Protein 2NV4 (pdb70)

Radius of gyration: 17.44 Å; Cα contacts (8 Å, |Δi|>4): 671; chains: 2; bounding box: 44×42×38 Å

InterPro domains:
  IPR023368 Uncharacterised protein family UPF0066, conserved site [PS01318] (77-88)
  IPR023370 TrmO-like, N-terminal domain [PF01980] (18-129)
  IPR023370 TrmO-like, N-terminal domain [PS51668] (3-133)
  IPR023370 TrmO-like, N-terminal domain [TIGR00104] (1-135)
  IPR023370 TrmO-like, N-terminal domain [cd09281] (5-124)
  IPR036413 YaeB-like superfamily [SSF118196] (2-134)
  IPR036414 YaeB, N-terminal domain superfamily [G3DSA:2.40.30.70] (1-138)
  IPR040372 YaeB-like [PTHR12818] (3-133)

CATH classification: 2.40.30.70

Foldseek 3Di:
DFDFQWWKAFPAADPVRFDPWQVPDFGKIKTFGDPVCLVVCVPVVVAFKKKWKWADPAAQPDQWDAPPPGDGIDGCVVDQDCYHNGRIHIWIWTFPDDDRRMTIITRDGDHGGITTGDMGGDDCVVPPDDD/DFDQQWWKAFPAADPVRFDPWQVPDFGKIKTFGDPVCLVVCVPVVVAFKKKWKFADDAAQPDQWDADPPGDDIDGCVVDQDQHHNGRIHIFIWTFDDDDRRMTIITRDGDHGTTTTGDMGGDDCVPPHDDD

Structure (mmCIF, N/CA/C/O backbone):
data_2NV4
#
_entry.id   2NV4
#
_cell.length_a   48.812
_cell.length_b   73.496
_cell.length_c   78.545
_cell.angle_alpha   90.00
_cell.angle_beta   90.00
_cell.angle_gamma   90.00
#
_symmetry.space_group_name_H-M   'P 21 21 21'
#
loop_
_entity.id
_entity.type
_entity.pdbx_description
1 polymer 'UPF0066 protein AF_0241'
2 non-polymer 'ACETATE ION'
3 non-polymer S-ADENOSYLMETHIONINE
4 water water
#
loop_
_atom_site.group_PDB
_atom_site.id
_atom_site.type_symbol
_atom_site.label_atom_id
_atom_site.label_alt_id
_atom_site.label_comp_id
_atom_site.label_asym_id
_atom_site.label_entity_id
_atom_site.label_seq_id
_atom_site.pdbx_PDB_ins_code
_atom_site.Cartn_x
_atom_site.Cartn_y
_atom_site.Cartn_z
_atom_site.occupancy
_atom_site.B_iso_or_equiv
_atom_site.auth_seq_id
_atom_site.auth_comp_id
_atom_site.auth_asym_id
_atom_site.auth_atom_id
_atom_site.pdbx_PDB_model_num
ATOM 9 N N . ILE A 1 2 ? 6.579 38.300 7.631 1.00 35.90 2 ILE A N 1
ATOM 10 C CA . ILE A 1 2 ? 5.917 39.313 8.439 1.00 33.27 2 ILE A CA 1
ATOM 11 C C . ILE A 1 2 ? 5.492 38.684 9.747 1.00 30.97 2 ILE A C 1
ATOM 12 O O . ILE A 1 2 ? 4.855 37.640 9.754 1.00 31.11 2 ILE A O 1
ATOM 17 N N . LEU A 1 3 ? 5.848 39.315 10.854 1.00 29.46 3 LEU A N 1
ATOM 18 C CA . LEU A 1 3 ? 5.466 38.801 12.153 1.00 28.33 3 LEU A CA 1
ATOM 19 C C . LEU A 1 3 ? 4.132 39.401 12.550 1.00 29.80 3 LEU A C 1
ATOM 20 O O . LEU A 1 3 ? 3.884 40.582 12.329 1.00 28.98 3 LEU A O 1
ATOM 25 N N . LYS A 1 4 ? 3.256 38.585 13.112 1.00 30.77 4 LYS A N 1
ATOM 26 C CA . LYS A 1 4 ? 1.994 39.108 13.586 1.00 32.82 4 LYS A CA 1
ATOM 27 C C . LYS A 1 4 ? 2.064 39.079 15.103 1.00 32.39 4 LYS A C 1
ATOM 28 O O . LYS A 1 4 ? 2.268 38.028 15.709 1.00 34.11 4 LYS A O 1
ATOM 34 N N . PRO A 1 5 ? 1.941 40.247 15.739 1.00 31.58 5 PRO A N 1
ATOM 35 C CA . PRO A 1 5 ? 1.998 40.299 17.201 1.00 31.54 5 PRO A CA 1
ATOM 36 C C . PRO A 1 5 ? 0.884 39.456 17.806 1.00 30.21 5 PRO A C 1
ATOM 37 O O . PRO A 1 5 ? -0.272 39.563 17.393 1.00 31.20 5 PRO A O 1
ATOM 41 N N . ILE A 1 6 ? 1.232 38.614 18.774 1.00 26.75 6 ILE A N 1
ATOM 42 C CA . ILE A 1 6 ? 0.244 37.759 19.416 1.00 26.34 6 ILE A CA 1
ATOM 43 C C . ILE A 1 6 ? -0.134 38.313 20.776 1.00 26.34 6 ILE A C 1
ATOM 44 O O . ILE A 1 6 ? -0.940 37.722 21.498 1.00 26.64 6 ILE A O 1
ATOM 49 N N . GLY A 1 7 ? 0.466 39.443 21.126 1.00 24.50 7 GLY A N 1
ATOM 50 C CA . GLY A 1 7 ? 0.190 40.044 22.412 1.00 22.96 7 GLY A CA 1
ATOM 51 C C . GLY A 1 7 ? 1.020 41.284 22.626 1.00 23.64 7 GLY A C 1
ATOM 52 O O . GLY A 1 7 ? 1.777 41.703 21.751 1.00 22.85 7 GLY A O 1
ATOM 53 N N . VAL A 1 8 ? 0.885 41.880 23.802 1.00 24.43 8 VAL A N 1
ATOM 54 C CA . VAL A 1 8 ? 1.628 43.086 24.106 1.00 24.37 8 VAL A CA 1
ATOM 55 C C . VAL A 1 8 ? 2.140 42.979 25.530 1.00 24.41 8 VAL A C 1
ATOM 56 O O . VAL A 1 8 ? 1.534 42.314 26.366 1.00 25.27 8 VAL A O 1
ATOM 60 N N . VAL A 1 9 ? 3.255 43.633 25.810 1.00 24.10 9 VAL A N 1
ATOM 61 C CA . VAL A 1 9 ? 3.814 43.582 27.147 1.00 25.31 9 VAL A CA 1
ATOM 62 C C . VAL A 1 9 ? 3.472 44.822 27.974 1.00 26.38 9 VAL A C 1
ATOM 63 O O . VAL A 1 9 ? 3.419 45.940 27.462 1.00 26.03 9 VAL A O 1
ATOM 67 N N . LYS A 1 10 ? 3.217 44.603 29.256 1.00 27.38 10 LYS A N 1
ATOM 68 C CA . LYS A 1 10 ? 2.940 45.682 30.187 1.00 28.43 10 LYS A CA 1
ATOM 69 C C . LYS A 1 10 ? 3.959 45.496 31.304 1.00 27.34 10 LYS A C 1
ATOM 70 O O . LYS A 1 10 ? 4.028 44.427 31.916 1.00 25.93 10 LYS A O 1
ATOM 76 N N . SER A 1 11 ? 4.769 46.516 31.552 1.00 26.51 11 SER A N 1
ATOM 77 C CA . SER A 1 11 ? 5.783 46.422 32.596 1.00 27.69 11 SER A CA 1
ATOM 78 C C . SER A 1 11 ? 6.074 47.779 33.218 1.00 27.42 11 SER A C 1
ATOM 79 O O . SER A 1 11 ? 5.535 48.797 32.794 1.00 27.96 11 SER A O 1
ATOM 82 N N . PRO A 1 12 ? 6.927 47.808 34.246 1.00 28.96 12 PRO A N 1
ATOM 83 C CA . PRO A 1 12 ? 7.224 49.106 34.851 1.00 29.50 12 PRO A CA 1
ATOM 84 C C . PRO A 1 12 ? 8.394 49.822 34.180 1.00 30.54 12 PRO A C 1
ATOM 85 O O . PRO A 1 12 ? 8.854 50.852 34.662 1.00 32.20 12 PRO A O 1
ATOM 89 N N . PHE A 1 13 ? 8.878 49.274 33.070 1.00 31.04 13 PHE A N 1
ATOM 90 C CA . PHE A 1 13 ? 9.991 49.890 32.359 1.00 31.91 13 PHE A CA 1
ATOM 91 C C . PHE A 1 13 ? 9.463 50.670 31.162 1.00 32.96 13 PHE A C 1
ATOM 92 O O . PHE A 1 13 ? 9.088 50.077 30.156 1.00 33.53 13 PHE A O 1
ATOM 100 N N . LYS A 1 14 ? 9.432 51.995 31.278 1.00 35.55 14 LYS A N 1
ATOM 101 C CA . LYS A 1 14 ? 8.942 52.850 30.202 1.00 37.37 14 LYS A CA 1
ATOM 102 C C . LYS A 1 14 ? 10.003 53.147 29.151 1.00 38.40 14 LYS A C 1
ATOM 103 O O . LYS A 1 14 ? 9.714 53.134 27.954 1.00 38.29 14 LYS A O 1
ATOM 109 N N . THR A 1 15 ? 11.227 53.415 29.596 1.00 39.08 15 THR A N 1
ATOM 110 C CA . THR A 1 15 ? 12.319 53.720 28.674 1.00 39.83 15 THR A CA 1
ATOM 111 C C . THR A 1 15 ? 13.518 52.809 28.851 1.00 41.29 15 THR A C 1
ATOM 112 O O . THR A 1 15 ? 13.715 52.210 29.906 1.00 38.91 15 THR A O 1
ATOM 116 N N . GLN A 1 16 ? 14.331 52.741 27.803 1.00 43.52 16 GLN A N 1
ATOM 117 C CA . GLN A 1 16 ? 15.528 51.918 27.793 1.00 46.46 16 GLN A CA 1
ATOM 118 C C . GLN A 1 16 ? 16.384 52.148 29.032 1.00 47.10 16 GLN A C 1
ATOM 119 O O . GLN A 1 16 ? 17.112 51.260 29.472 1.00 48.95 16 GLN A O 1
ATOM 125 N N . ASN A 1 17 ? 16.283 53.342 29.598 1.00 46.61 17 ASN A N 1
ATOM 126 C CA . ASN A 1 17 ? 17.061 53.712 30.770 1.00 46.19 17 ASN A CA 1
ATOM 127 C C . ASN A 1 17 ? 16.492 53.135 32.072 1.00 46.66 17 ASN A C 1
ATOM 128 O O . ASN A 1 17 ? 17.148 53.170 33.113 1.00 46.02 17 ASN A O 1
ATOM 133 N N . ASP A 1 18 ? 15.282 52.589 32.007 1.00 46.01 18 ASP A N 1
ATOM 134 C CA . ASP A 1 18 ? 14.619 52.046 33.194 1.00 44.44 18 ASP A CA 1
ATOM 135 C C . ASP A 1 18 ? 14.654 50.528 33.310 1.00 42.22 18 ASP A C 1
ATOM 136 O O . ASP A 1 18 ? 14.642 49.983 34.413 1.00 41.45 18 ASP A O 1
ATOM 141 N N . ALA A 1 19 ? 14.681 49.852 32.168 1.00 39.38 19 ALA A N 1
ATOM 142 C CA . ALA A 1 19 ? 14.693 48.400 32.147 1.00 36.48 19 ALA A CA 1
ATOM 143 C C . ALA A 1 19 ? 16.046 47.823 32.527 1.00 34.66 19 ALA A C 1
ATOM 144 O O . ALA A 1 19 ? 17.088 48.431 32.284 1.00 33.43 19 ALA A O 1
ATOM 146 N N . PRO A 1 20 ? 16.047 46.632 33.140 1.00 33.26 20 PRO A N 1
ATOM 147 C CA . PRO A 1 20 ? 17.320 46.022 33.524 1.00 31.44 20 PRO A CA 1
ATOM 148 C C . PRO A 1 20 ? 18.060 45.473 32.307 1.00 29.75 20 PRO A C 1
ATOM 149 O O . PRO A 1 20 ? 17.446 45.118 31.295 1.00 29.17 20 PRO A O 1
ATOM 153 N N . ARG A 1 21 ? 19.381 45.437 32.406 1.00 27.91 21 ARG A N 1
ATOM 154 C CA . ARG A 1 21 ? 20.235 44.916 31.352 1.00 27.30 21 ARG A CA 1
ATOM 155 C C . ARG A 1 21 ? 19.702 43.537 30.964 1.00 26.48 21 ARG A C 1
ATOM 156 O O . ARG A 1 21 ? 19.466 43.245 29.791 1.00 26.39 21 ARG A O 1
ATOM 164 N N . GLN A 1 22 ? 19.523 42.692 31.971 1.00 24.05 22 GLN A N 1
ATOM 165 C CA . GLN A 1 22 ? 19.003 41.346 31.781 1.00 22.14 22 GLN A CA 1
ATOM 166 C C . GLN A 1 22 ? 17.932 41.083 32.832 1.00 22.30 22 GLN A C 1
ATOM 167 O O . GLN A 1 22 ? 18.188 41.188 34.031 1.00 23.17 22 GLN A O 1
ATOM 173 N N . GLY A 1 23 ? 16.734 40.742 32.368 1.00 22.75 23 GLY A N 1
ATOM 174 C CA . GLY A 1 23 ? 15.616 40.485 33.257 1.00 23.05 23 GLY A CA 1
ATOM 175 C C . GLY A 1 23 ? 15.828 39.453 34.347 1.00 24.87 23 GLY A C 1
ATOM 176 O O . GLY A 1 23 ? 15.138 39.487 35.363 1.00 25.48 23 GLY A O 1
ATOM 177 N N . ARG A 1 24 ? 16.772 38.538 34.153 1.00 26.33 24 ARG A N 1
ATOM 178 C CA . ARG A 1 24 ? 17.024 37.508 35.154 1.00 29.03 24 ARG A CA 1
ATOM 179 C C . ARG A 1 24 ? 17.545 38.088 36.461 1.00 30.29 24 ARG A C 1
ATOM 180 O O . ARG A 1 24 ? 17.396 37.481 37.518 1.00 30.12 24 ARG A O 1
ATOM 188 N N . PHE A 1 25 ? 18.155 39.264 36.392 1.00 31.32 25 PHE A N 1
ATOM 189 C CA . PHE A 1 25 ? 18.702 39.885 37.591 1.00 31.68 25 PHE A CA 1
ATOM 190 C C . PHE A 1 25 ? 17.773 40.936 38.187 1.00 31.02 25 PHE A C 1
ATOM 191 O O . PHE A 1 25 ? 18.204 41.783 38.960 1.00 32.65 25 PHE A O 1
ATOM 199 N N . SER A 1 26 ? 16.495 40.872 37.829 1.00 30.50 26 SER A N 1
ATOM 200 C CA . SER A 1 26 ? 15.511 41.823 38.332 1.00 28.48 26 SER A CA 1
ATOM 201 C C . SER A 1 26 ? 14.325 41.081 38.919 1.00 28.19 26 SER A C 1
ATOM 202 O O . SER A 1 26 ? 13.965 40.006 38.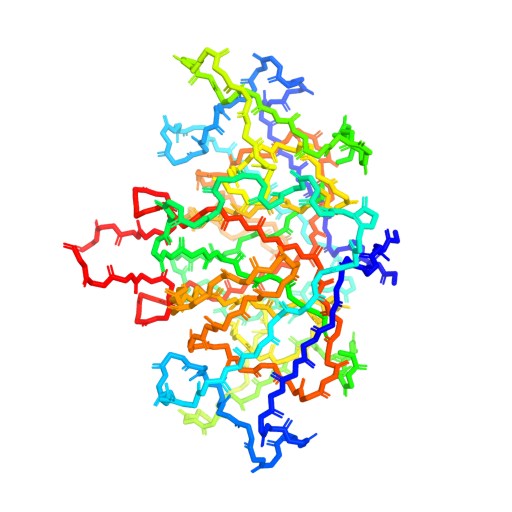443 1.00 27.20 26 SER A O 1
ATOM 205 N N . ASP A 1 27 ? 13.716 41.664 39.948 1.00 29.33 27 ASP A N 1
ATOM 206 C CA . ASP A 1 27 ? 12.562 41.059 40.605 1.00 28.30 27 ASP A CA 1
ATOM 207 C C . ASP A 1 27 ? 11.264 41.698 40.123 1.00 28.38 27 ASP A C 1
ATOM 208 O O . ASP A 1 27 ? 10.175 41.336 40.577 1.00 28.05 27 ASP A O 1
ATOM 213 N N . ALA A 1 28 ? 11.386 42.639 39.193 1.00 26.39 28 ALA A N 1
ATOM 214 C CA . ALA A 1 28 ? 10.224 43.334 38.654 1.00 26.97 28 ALA A CA 1
ATOM 215 C C . ALA A 1 28 ? 9.240 42.376 38.004 1.00 27.08 28 ALA A C 1
ATOM 216 O O . ALA A 1 28 ? 9.632 41.396 37.363 1.00 28.92 28 ALA A O 1
ATOM 218 N N . VAL A 1 29 ? 7.957 42.672 38.168 1.00 27.15 29 VAL A N 1
ATOM 219 C CA . VAL A 1 29 ? 6.900 41.850 37.601 1.00 25.98 29 VAL A CA 1
ATOM 220 C C . VAL A 1 29 ? 6.379 42.478 36.314 1.00 25.89 29 VAL A C 1
ATOM 221 O O . VAL A 1 29 ? 6.077 43.667 36.267 1.00 25.68 29 VAL A O 1
ATOM 225 N N . SER A 1 30 ? 6.294 41.667 35.267 1.00 25.78 30 SER A N 1
ATOM 226 C CA . SER A 1 30 ? 5.803 42.121 33.980 1.00 26.39 30 SER A CA 1
ATOM 227 C C . SER A 1 30 ? 4.560 41.321 33.609 1.00 26.56 30 SER A C 1
ATOM 228 O O . SER A 1 30 ? 4.342 40.211 34.102 1.00 26.12 30 SER A O 1
ATOM 231 N N . GLU A 1 31 ? 3.751 41.886 32.727 1.00 26.33 31 GLU A N 1
ATOM 232 C CA . GLU A 1 31 ? 2.538 41.226 32.300 1.00 28.15 31 GLU A CA 1
ATOM 233 C C . GLU A 1 31 ? 2.526 40.973 30.794 1.00 27.55 31 GLU A C 1
ATOM 234 O O . GLU A 1 31 ? 2.872 41.854 30.002 1.00 25.82 31 GLU A O 1
ATOM 240 N N . ILE A 1 32 ? 2.133 39.762 30.407 1.00 26.64 32 ILE A N 1
ATOM 241 C CA . ILE A 1 32 ? 2.038 39.399 29.000 1.00 26.25 32 ILE A CA 1
ATOM 242 C C . ILE A 1 32 ? 0.563 39.199 28.664 1.00 27.55 32 ILE A C 1
ATOM 243 O O . ILE A 1 32 ? -0.040 38.210 29.079 1.00 28.38 32 ILE A O 1
ATOM 248 N N . ALA A 1 33 ? -0.015 40.143 27.926 1.00 27.88 33 ALA A N 1
ATOM 249 C CA . ALA A 1 33 ? -1.422 40.058 27.544 1.00 29.00 33 ALA A CA 1
ATOM 250 C C . ALA A 1 33 ? -1.544 39.575 26.111 1.00 29.43 33 ALA A C 1
ATOM 251 O O . ALA A 1 33 ? -1.298 40.326 25.169 1.00 30.75 33 ALA A O 1
ATOM 253 N N . ILE A 1 34 ? -1.923 38.315 25.954 1.00 29.69 34 ILE A N 1
ATOM 254 C CA . ILE A 1 34 ? -2.073 37.721 24.632 1.00 30.47 34 ILE A CA 1
ATOM 255 C C . ILE A 1 34 ? -3.430 38.070 24.027 1.00 32.52 34 ILE A C 1
ATOM 256 O O . ILE A 1 34 ? -4.449 38.038 24.715 1.00 33.52 34 ILE A O 1
ATOM 261 N N . PHE A 1 35 ? -3.440 38.400 22.739 1.00 33.41 35 PHE A N 1
ATOM 262 C CA . PHE A 1 35 ? -4.676 38.758 22.055 1.00 33.92 35 PHE A CA 1
ATOM 263 C C . PHE A 1 35 ? -5.655 37.592 21.974 1.00 33.71 35 PHE A C 1
ATOM 264 O O . PHE A 1 35 ? -5.260 36.444 21.794 1.00 34.25 35 PHE A O 1
ATOM 272 N N . ASP A 1 36 ? -6.939 37.904 22.102 1.00 36.92 36 ASP A N 1
ATOM 273 C CA . ASP A 1 36 ? -7.999 36.900 22.064 1.00 37.55 36 ASP A CA 1
ATOM 274 C C . ASP A 1 36 ? -7.895 35.906 20.913 1.00 36.24 36 ASP A C 1
ATOM 275 O O . ASP A 1 36 ? -8.125 34.710 21.098 1.00 35.16 36 ASP A O 1
ATOM 280 N N . GLU A 1 37 ? -7.545 36.394 19.729 1.00 36.40 37 GLU A N 1
ATOM 281 C CA . GLU A 1 37 ? -7.435 35.517 18.573 1.00 36.89 37 GLU A CA 1
ATOM 282 C C . GLU A 1 37 ? -6.286 34.512 18.672 1.00 36.19 37 GLU A C 1
ATOM 283 O O . GLU A 1 37 ? -6.178 33.610 17.841 1.00 36.27 37 GLU A O 1
ATOM 289 N N . TYR A 1 38 ? -5.435 34.662 19.685 1.00 33.65 38 TYR A N 1
ATOM 290 C CA . TYR A 1 38 ? -4.318 33.740 19.883 1.00 32.76 38 TYR A CA 1
ATOM 291 C C . TYR A 1 38 ? -4.413 33.111 21.273 1.00 33.61 38 TYR A C 1
ATOM 292 O O . TYR A 1 38 ? -3.707 32.148 21.595 1.00 33.19 38 TYR A O 1
ATOM 301 N N . ALA A 1 39 ? -5.307 33.657 22.088 1.00 33.89 39 ALA A N 1
ATOM 302 C CA . ALA A 1 39 ? -5.512 33.182 23.451 1.00 35.76 39 ALA A CA 1
ATOM 303 C C . ALA A 1 39 ? -5.562 31.666 23.587 1.00 35.57 39 ALA A C 1
ATOM 304 O O . ALA A 1 39 ? -5.099 31.107 24.582 1.00 37.22 39 ALA A O 1
ATOM 306 N N . ASP A 1 40 ? -6.114 30.999 22.586 1.00 35.86 40 ASP A N 1
ATOM 307 C CA . ASP A 1 40 ? -6.239 29.550 22.622 1.00 36.89 40 ASP A CA 1
ATOM 308 C C . ASP A 1 40 ? -4.892 28.817 22.562 1.00 37.07 40 ASP A C 1
ATOM 309 O O . ASP A 1 40 ? -4.827 27.599 22.732 1.00 36.45 40 ASP A O 1
ATOM 314 N N . GLY A 1 41 ? -3.815 29.560 22.327 1.00 36.10 41 GLY A N 1
ATOM 315 C CA . GLY A 1 41 ? -2.501 28.942 22.276 1.00 34.89 41 GLY A CA 1
ATOM 316 C C . GLY A 1 41 ? -1.910 28.768 23.668 1.00 33.43 41 GLY A C 1
ATOM 317 O O . GLY A 1 41 ? -0.845 28.166 23.830 1.00 29.95 41 GLY A O 1
ATOM 318 N N . LEU A 1 42 ? -2.614 29.296 24.669 1.00 32.02 42 LEU A N 1
ATOM 319 C CA . LEU A 1 42 ? -2.193 29.224 26.067 1.00 32.88 42 LEU A CA 1
ATOM 320 C C . LEU A 1 42 ? -2.750 28.006 26.794 1.00 33.73 42 LEU A C 1
ATOM 321 O O . LEU A 1 42 ? -2.414 27.766 27.956 1.00 33.95 42 LEU A O 1
ATOM 326 N N . HIS A 1 43 ? -3.598 27.240 26.116 1.00 35.10 43 HIS A N 1
ATOM 327 C CA . HIS A 1 43 ? -4.231 26.073 26.725 1.00 35.86 43 HIS A CA 1
ATOM 328 C C . HIS A 1 43 ? -3.295 25.141 27.485 1.00 35.31 43 HIS A C 1
ATOM 329 O O . HIS A 1 43 ? -2.419 24.504 26.901 1.00 34.67 43 HIS A O 1
ATOM 336 N N . LYS A 1 44 ? -3.499 25.073 28.799 1.00 35.71 44 LYS A N 1
ATOM 337 C CA . LYS A 1 44 ? -2.705 24.225 29.688 1.00 35.80 44 LYS A CA 1
ATOM 338 C C . LYS A 1 44 ? -1.332 24.796 30.045 1.00 33.84 44 LYS A C 1
ATOM 339 O O . LYS A 1 44 ? -0.453 24.074 30.514 1.00 33.27 44 LYS A O 1
ATOM 345 N N . ILE A 1 45 ? -1.156 26.098 29.852 1.00 32.78 45 ILE A N 1
ATOM 346 C CA . ILE A 1 45 ? 0.119 26.732 30.167 1.00 32.54 45 ILE A CA 1
ATOM 347 C C . ILE A 1 45 ? 0.316 26.838 31.683 1.00 34.02 45 ILE A C 1
ATOM 348 O O . ILE A 1 45 ? 1.447 26.960 32.166 1.00 30.67 45 ILE A O 1
ATOM 353 N N . GLU A 1 46 ? -0.786 26.772 32.432 1.00 36.03 46 GLU A N 1
ATOM 354 C CA . GLU A 1 46 ? -0.716 26.841 33.889 1.00 37.60 46 GLU A CA 1
ATOM 355 C C . GLU A 1 46 ? 0.035 25.633 34.433 1.00 37.36 46 GLU A C 1
ATOM 356 O O . GLU A 1 46 ? 0.326 25.558 35.622 1.00 35.67 46 GLU A O 1
ATOM 362 N N . ASN A 1 47 ? 0.338 24.686 33.550 1.00 38.56 47 ASN A N 1
ATOM 363 C CA . ASN A 1 47 ? 1.075 23.484 33.926 1.00 39.43 47 ASN A CA 1
ATOM 364 C C . ASN A 1 47 ? 2.574 23.761 33.834 1.00 38.16 47 ASN A C 1
ATOM 365 O O . ASN A 1 47 ? 3.388 22.936 34.241 1.00 37.60 47 ASN A O 1
ATOM 370 N N . LEU A 1 48 ? 2.928 24.926 33.295 1.00 37.90 48 LEU A N 1
ATOM 371 C CA . LEU A 1 48 ? 4.332 25.318 33.141 1.00 37.38 48 LEU A CA 1
ATOM 372 C C . LEU A 1 48 ? 4.754 26.373 34.157 1.00 35.41 48 LEU A C 1
ATOM 373 O O . LEU A 1 48 ? 3.967 27.238 34.532 1.00 34.69 48 LEU A O 1
ATOM 378 N N . ARG A 1 49 ? 6.005 26.299 34.593 1.00 33.49 49 ARG A N 1
ATOM 379 C CA . ARG A 1 49 ? 6.525 27.276 35.536 1.00 31.99 49 ARG A CA 1
ATOM 380 C C . ARG A 1 49 ? 7.393 28.259 34.763 1.00 30.44 49 ARG A C 1
ATOM 381 O O . ARG A 1 49 ? 7.352 29.466 34.999 1.00 30.45 49 ARG A O 1
ATOM 389 N N . HIS A 1 50 ? 8.166 27.732 33.822 1.00 28.38 50 HIS A N 1
ATOM 390 C CA . HIS A 1 50 ? 9.038 28.561 33.017 1.00 26.54 50 HIS A CA 1
ATOM 391 C C . HIS A 1 50 ? 8.735 28.428 31.544 1.00 26.02 50 HIS A C 1
ATOM 392 O O . HIS A 1 50 ? 8.494 27.332 31.041 1.00 26.63 50 HIS A O 1
ATOM 399 N N . ILE A 1 51 ? 8.745 29.567 30.862 1.00 24.82 51 ILE A N 1
ATOM 400 C CA . ILE A 1 51 ? 8.484 29.637 29.431 1.00 22.57 51 ILE A CA 1
ATOM 401 C C . ILE A 1 51 ? 9.489 30.576 28.783 1.00 23.41 51 ILE A C 1
ATOM 402 O O . ILE A 1 51 ? 10.151 31.371 29.460 1.00 20.44 51 ILE A O 1
ATOM 407 N N . ILE A 1 52 ? 9.602 30.486 27.465 1.00 23.32 52 ILE A N 1
ATOM 408 C CA . ILE A 1 52 ? 10.506 31.361 26.753 1.00 22.61 52 ILE A CA 1
ATOM 409 C C . ILE A 1 52 ? 9.671 32.383 26.012 1.00 20.33 52 ILE A C 1
ATOM 410 O O . ILE A 1 52 ? 8.725 32.038 25.314 1.00 18.13 52 ILE A O 1
ATOM 415 N N . VAL A 1 53 ? 10.006 33.651 26.199 1.00 20.42 53 VAL A N 1
ATOM 416 C CA . VAL A 1 53 ? 9.278 34.722 25.547 1.00 21.00 53 VAL A CA 1
ATOM 417 C C . VAL A 1 53 ? 10.113 35.425 24.478 1.00 20.75 53 VAL A C 1
ATOM 418 O O . VAL A 1 53 ? 11.250 35.822 24.725 1.00 23.13 53 VAL A O 1
ATOM 422 N N 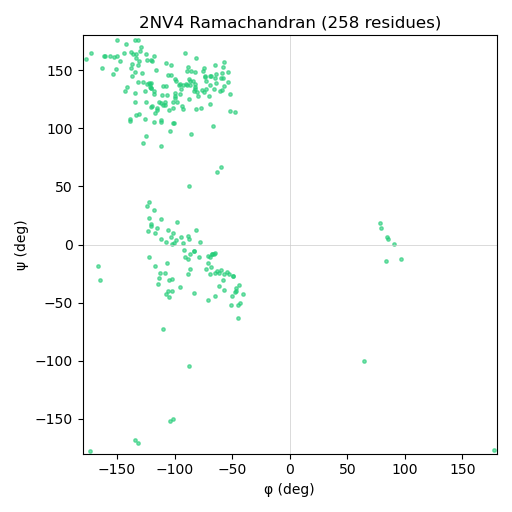. LEU A 1 54 ? 9.551 35.548 23.281 1.00 20.06 54 LEU A N 1
ATOM 423 C CA . LEU A 1 54 ? 10.214 36.257 22.196 1.00 19.19 54 LEU A CA 1
ATOM 424 C C . LEU A 1 54 ? 9.369 37.499 21.975 1.00 20.16 54 LEU A C 1
ATOM 425 O O . LEU A 1 54 ? 8.167 37.403 21.739 1.00 18.52 54 LEU A O 1
ATOM 430 N N . TYR A 1 55 ? 9.979 38.669 22.093 1.00 20.16 55 TYR A N 1
ATOM 431 C CA . TYR A 1 55 ? 9.236 39.891 21.874 1.00 20.80 55 TYR A CA 1
ATOM 432 C C . TYR A 1 55 ? 9.991 40.764 20.891 1.00 21.15 55 TYR A C 1
ATOM 433 O O . TYR A 1 55 ? 11.131 40.471 20.534 1.00 19.91 55 TYR A O 1
ATOM 442 N N . TRP A 1 56 ? 9.347 41.828 20.435 1.00 22.13 56 TRP A N 1
ATOM 443 C CA . TRP A 1 56 ? 9.980 42.720 19.481 1.00 21.91 56 TRP A CA 1
ATOM 444 C C . TRP A 1 56 ? 10.434 44.008 20.170 1.00 22.79 56 TRP A C 1
ATOM 445 O O . TRP A 1 56 ? 9.637 44.692 20.815 1.00 20.92 56 TRP A O 1
ATOM 464 N N . ASP A 1 58 ? 10.959 47.181 19.533 1.00 27.68 58 ASP A N 1
ATOM 465 C CA . ASP A 1 58 ? 10.576 48.225 18.597 1.00 29.79 58 ASP A CA 1
ATOM 466 C C . ASP A 1 58 ? 11.400 49.507 18.542 1.00 30.73 58 ASP A C 1
ATOM 467 O O . ASP A 1 58 ? 11.491 50.117 17.482 1.00 32.86 58 ASP A O 1
ATOM 472 N N . LYS A 1 59 ? 12.000 49.926 19.651 1.00 29.96 59 LYS A N 1
ATOM 473 C CA . LYS A 1 59 ? 12.788 51.160 19.625 1.00 30.81 59 LYS A CA 1
ATOM 474 C C . LYS A 1 59 ? 14.262 50.873 19.379 1.00 30.41 59 LYS A C 1
ATOM 475 O O . LYS A 1 59 ? 15.089 51.776 19.447 1.00 31.49 59 LYS A O 1
ATOM 481 N N . ALA A 1 60 ? 14.594 49.620 19.099 1.00 29.85 60 ALA A N 1
ATOM 482 C CA . ALA A 1 60 ? 15.983 49.250 18.862 1.00 29.03 60 ALA A CA 1
ATOM 483 C C . ALA A 1 60 ? 16.391 49.548 17.424 1.00 28.90 60 ALA A C 1
ATOM 484 O O . ALA A 1 60 ? 15.566 49.484 16.513 1.00 29.15 60 ALA A O 1
ATOM 486 N N . SER A 1 61 ? 17.665 49.874 17.230 1.00 29.19 61 SER A N 1
ATOM 487 C CA . SER A 1 61 ? 18.195 50.173 15.903 1.00 30.75 61 SER A CA 1
ATOM 488 C C . SER A 1 61 ? 18.403 48.887 15.104 1.00 30.93 61 SER A C 1
ATOM 489 O O . SER A 1 61 ? 18.983 47.915 15.611 1.00 32.16 61 SER A O 1
ATOM 492 N N . ARG A 1 62 ? 17.944 48.889 13.854 1.00 30.05 62 ARG A N 1
ATOM 493 C CA . ARG A 1 62 ? 18.059 47.720 12.998 1.00 29.43 62 ARG A CA 1
ATOM 494 C C . ARG A 1 62 ? 19.218 47.732 12.005 1.00 31.98 62 ARG A C 1
ATOM 495 O O . ARG A 1 62 ? 19.354 46.809 11.203 1.00 32.89 62 ARG A O 1
ATOM 503 N N . ASP A 1 63 ? 20.062 48.756 12.047 1.00 33.91 63 ASP A N 1
ATOM 504 C CA . ASP A 1 63 ? 21.188 48.815 11.117 1.00 36.34 63 ASP A CA 1
ATOM 505 C C . ASP A 1 63 ? 22.539 48.867 11.818 1.00 35.53 63 ASP A C 1
ATOM 506 O O . ASP A 1 63 ? 23.554 49.201 11.212 1.00 37.35 63 ASP A O 1
ATOM 511 N N . LYS A 1 64 ? 22.544 48.528 13.099 1.00 35.08 64 LYS A N 1
ATOM 512 C CA . LYS A 1 64 ? 23.765 48.517 13.887 1.00 33.20 64 LYS A CA 1
ATOM 513 C C . LYS A 1 64 ? 24.239 47.062 13.950 1.00 30.11 64 LYS A C 1
ATOM 514 O O . LYS A 1 64 ? 23.470 46.172 14.300 1.00 29.42 64 LYS A O 1
ATOM 520 N N . LEU A 1 65 ? 25.502 46.832 13.605 1.00 28.34 65 LEU A N 1
ATOM 521 C CA . LEU A 1 65 ? 26.087 45.493 13.580 1.00 26.45 65 LEU A CA 1
ATOM 522 C C . LEU A 1 65 ? 27.234 45.312 14.568 1.00 26.76 65 LEU A C 1
ATOM 523 O O . LEU A 1 65 ? 27.615 44.186 14.891 1.00 24.28 65 LEU A O 1
ATOM 528 N N . ARG A 1 66 ? 27.803 46.422 15.023 1.00 26.65 66 ARG A N 1
ATOM 529 C CA . ARG A 1 66 ? 28.905 46.372 15.976 1.00 27.59 66 ARG A CA 1
ATOM 530 C C . ARG A 1 66 ? 28.494 47.142 17.218 1.00 26.49 66 ARG A C 1
ATOM 53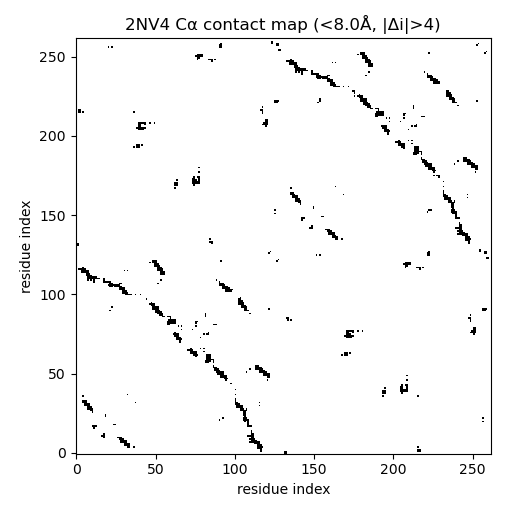1 O O . ARG A 1 66 ? 27.932 48.229 17.131 1.00 27.30 66 ARG A O 1
ATOM 539 N N . VAL A 1 67 ? 28.778 46.575 18.381 1.00 27.27 67 VAL A N 1
ATOM 540 C CA . VAL A 1 67 ? 28.379 47.203 19.629 1.00 26.68 67 VAL A CA 1
ATOM 541 C C . VAL A 1 67 ? 29.387 46.918 20.728 1.00 26.54 67 VAL A C 1
ATOM 542 O O . VAL A 1 67 ? 30.152 45.959 20.645 1.00 25.32 67 VAL A O 1
ATOM 546 N N . VAL A 1 68 ? 29.387 47.775 21.744 1.00 27.38 68 VAL A N 1
ATOM 547 C CA . VAL A 1 68 ? 30.266 47.627 22.895 1.00 27.25 68 VAL A CA 1
ATOM 548 C C . VAL A 1 68 ? 29.367 47.302 24.082 1.00 30.22 68 VAL A C 1
ATOM 549 O O . VAL A 1 68 ? 28.666 48.184 24.590 1.00 29.00 68 VAL A O 1
ATOM 553 N N . PRO A 1 69 ? 29.358 46.028 24.525 1.00 30.77 69 PRO A N 1
ATOM 554 C CA . PRO A 1 69 ? 28.533 45.604 25.662 1.00 32.09 69 PRO A CA 1
ATOM 555 C C . PRO A 1 69 ? 28.910 46.425 26.892 1.00 32.61 69 PRO A C 1
ATOM 556 O O . PRO A 1 69 ? 30.040 46.889 27.006 1.00 31.52 69 PRO A O 1
ATOM 560 N N . PRO A 1 70 ? 27.973 46.605 27.832 1.00 34.99 70 PRO A N 1
ATOM 561 C CA . PRO A 1 70 ? 28.296 47.387 29.030 1.00 36.21 70 PRO A CA 1
ATOM 562 C C . PRO A 1 70 ? 29.540 46.877 29.735 1.00 37.39 70 PRO A C 1
ATOM 563 O O . PRO A 1 70 ? 29.752 45.672 29.840 1.00 38.61 70 PRO A O 1
ATOM 567 N N . GLY A 1 71 ? 30.363 47.803 30.212 1.00 37.09 71 GLY A N 1
ATOM 568 C CA . GLY A 1 71 ? 31.573 47.422 30.908 1.00 37.12 71 GLY A CA 1
ATOM 569 C C . GLY A 1 71 ? 32.719 47.115 29.969 1.00 37.57 71 GLY A C 1
ATOM 570 O O . GLY A 1 71 ? 33.866 47.028 30.400 1.00 38.42 71 GLY A O 1
ATOM 571 N N . GLU A 1 72 ? 32.412 46.948 28.686 1.00 37.35 72 GLU A N 1
ATOM 572 C CA . GLU A 1 72 ? 33.434 46.654 27.687 1.00 35.74 72 GLU A CA 1
ATOM 573 C C . GLU A 1 72 ? 33.981 47.940 27.085 1.00 33.30 72 GLU A C 1
ATOM 574 O O . GLU A 1 72 ? 33.392 49.005 27.226 1.00 32.75 72 GLU A O 1
ATOM 580 N N . THR A 1 73 ? 35.110 47.827 26.404 1.00 32.32 73 THR A N 1
ATOM 581 C CA . THR A 1 73 ? 35.754 48.978 25.799 1.00 32.27 73 THR A CA 1
ATOM 582 C C . THR A 1 73 ? 35.773 48.919 24.272 1.00 32.73 73 THR A C 1
ATOM 583 O O . THR A 1 73 ? 35.676 49.949 23.599 1.00 32.45 73 THR A O 1
ATOM 587 N N . GLU A 1 74 ? 35.898 47.714 23.729 1.00 31.21 74 GLU A N 1
ATOM 588 C CA . GLU A 1 74 ? 35.963 47.539 22.289 1.00 32.30 74 GLU A CA 1
ATOM 589 C C . GLU A 1 74 ? 34.694 46.929 21.726 1.00 31.35 74 GLU A C 1
ATOM 590 O O . GLU A 1 74 ? 33.953 46.258 22.432 1.00 30.00 74 GLU A O 1
ATOM 596 N N . GLU A 1 75 ? 34.450 47.171 20.445 1.00 31.24 75 GLU A N 1
ATOM 597 C CA . GLU A 1 75 ? 33.259 46.644 19.811 1.00 31.77 75 GLU A CA 1
ATOM 598 C C . GLU A 1 75 ? 33.415 45.197 19.381 1.00 30.41 75 GLU A C 1
ATOM 599 O O . GLU A 1 75 ? 34.524 44.676 19.259 1.00 27.54 75 GLU A O 1
ATOM 605 N N . ARG A 1 76 ? 32.272 44.557 19.175 1.00 30.16 76 ARG A N 1
ATOM 606 C CA . ARG A 1 76 ? 32.206 43.180 18.723 1.00 30.66 76 ARG A CA 1
ATOM 607 C C . ARG A 1 76 ? 30.881 43.056 17.974 1.00 28.28 76 ARG A C 1
ATOM 608 O O . ARG A 1 76 ? 29.995 43.903 18.133 1.00 26.68 76 ARG A O 1
ATOM 616 N N . GLY A 1 77 ? 30.755 42.024 17.147 1.00 26.59 77 GLY A N 1
ATOM 617 C CA . GLY A 1 77 ? 29.527 41.834 16.401 1.00 23.41 77 GLY A CA 1
ATOM 618 C C . GLY A 1 77 ? 28.340 41.694 17.333 1.00 22.09 77 GLY A C 1
ATOM 619 O O . GLY A 1 77 ? 28.476 41.173 18.442 1.00 23.92 77 GLY A O 1
ATOM 620 N N . VAL A 1 78 ? 27.176 42.160 16.894 1.00 20.28 78 VAL A N 1
ATOM 621 C CA . VAL A 1 78 ? 25.979 42.068 17.715 1.00 20.50 78 VAL A CA 1
ATOM 622 C C . VAL A 1 78 ? 25.526 40.618 17.852 1.00 19.61 78 VAL A C 1
ATOM 623 O O . VAL A 1 78 ? 24.869 40.268 18.821 1.00 19.72 78 VAL A O 1
ATOM 627 N N . PHE A 1 79 ? 25.884 39.777 16.885 1.00 19.95 79 PHE A N 1
ATOM 628 C CA . PHE A 1 79 ? 25.493 38.376 16.930 1.00 20.40 79 PHE A CA 1
ATOM 629 C C . PHE A 1 79 ? 26.254 37.623 18.020 1.00 21.53 79 PHE A C 1
ATOM 630 O O . PHE A 1 79 ? 25.929 36.479 18.334 1.00 20.04 79 PHE A O 1
ATOM 638 N N . THR A 1 80 ? 27.269 38.265 18.595 1.00 22.50 80 THR A N 1
ATOM 639 C CA . THR A 1 80 ? 28.046 37.640 19.662 1.00 23.20 80 THR A CA 1
ATOM 640 C C . THR A 1 80 ? 27.599 38.196 21.004 1.00 24.31 80 THR A C 1
ATOM 641 O O . THR A 1 80 ? 28.239 37.949 22.031 1.00 26.47 80 THR A O 1
ATOM 645 N N . THR A 1 81 ? 26.502 38.949 20.995 1.00 22.53 81 THR A N 1
ATOM 646 C CA . THR A 1 81 ? 25.987 39.557 22.215 1.00 21.05 81 THR A CA 1
ATOM 647 C C . THR A 1 81 ? 24.479 39.387 22.361 1.00 21.21 81 THR A C 1
ATOM 648 O O . THR A 1 81 ? 23.842 38.637 21.623 1.00 18.89 81 THR A O 1
ATOM 652 N N . ARG A 1 82 ? 23.928 40.120 23.323 1.00 18.80 82 ARG A N 1
ATOM 653 C CA . ARG A 1 82 ? 22.504 40.116 23.602 1.00 21.38 82 ARG A CA 1
ATOM 654 C C . ARG A 1 82 ? 21.995 41.550 23.433 1.00 23.03 82 ARG A C 1
ATOM 655 O O . ARG A 1 82 ? 20.914 41.894 23.906 1.00 22.56 82 ARG A O 1
ATOM 663 N N . SER A 1 83 ? 22.779 42.382 22.749 1.00 23.34 83 SER A N 1
ATOM 664 C CA . SER A 1 83 ? 22.402 43.777 22.549 1.00 24.61 83 SER A CA 1
ATOM 665 C C . SER A 1 83 ? 21.073 43.935 21.842 1.00 23.96 83 SER A C 1
ATOM 666 O O . SER A 1 83 ? 20.729 43.160 20.950 1.00 26.31 83 SER A O 1
ATOM 669 N N . PRO A 1 84 ? 20.297 44.947 22.241 1.00 24.25 84 PRO A N 1
ATOM 670 C CA . PRO A 1 84 ? 18.999 45.176 21.606 1.00 23.78 84 PRO A CA 1
ATOM 671 C C . PRO A 1 84 ? 19.089 45.476 20.106 1.00 24.76 84 PRO A C 1
ATOM 672 O O . PRO A 1 84 ? 18.228 45.041 19.338 1.00 23.81 84 PRO A O 1
ATOM 676 N N . SER A 1 85 ? 20.136 46.191 19.686 1.00 24.90 85 SER A N 1
ATOM 677 C CA . SER A 1 85 ? 20.301 46.529 18.270 1.00 26.17 85 SER A CA 1
ATOM 678 C C . SER A 1 85 ? 20.867 45.368 17.446 1.00 25.32 85 SER A C 1
ATOM 679 O O . SER A 1 85 ? 21.887 44.762 17.789 1.00 25.72 85 SER A O 1
ATOM 682 N N . ARG A 1 86 ? 20.168 45.062 16.360 1.00 25.17 86 ARG A N 1
ATOM 683 C CA . ARG A 1 86 ? 20.515 43.968 15.462 1.00 22.94 86 ARG A CA 1
ATOM 684 C C . ARG A 1 86 ? 19.500 44.058 14.338 1.00 23.83 86 ARG A C 1
ATOM 685 O O . ARG A 1 86 ? 18.432 44.656 14.506 1.00 25.81 86 ARG A O 1
ATOM 693 N N . PRO A 1 87 ? 19.811 43.470 13.175 1.00 24.66 87 PRO A N 1
ATOM 694 C CA . PRO A 1 87 ? 18.891 43.514 12.037 1.00 23.28 87 PRO A CA 1
ATOM 695 C C . PRO A 1 87 ? 17.451 43.174 12.393 1.00 23.85 87 PRO A C 1
ATOM 696 O O . PRO A 1 87 ? 16.522 43.796 11.881 1.00 24.44 87 PRO A O 1
ATOM 700 N N . ASN A 1 88 ? 17.274 42.184 13.267 1.00 22.84 88 ASN A N 1
ATOM 701 C CA . ASN A 1 88 ? 15.945 41.743 13.699 1.00 22.30 88 ASN A CA 1
ATOM 702 C C . ASN A 1 88 ? 15.898 41.740 15.219 1.00 23.73 88 ASN A C 1
ATOM 703 O O . ASN A 1 88 ? 16.163 40.717 15.862 1.00 24.22 88 ASN A O 1
ATOM 708 N N . PRO A 1 89 ? 15.557 42.893 15.816 1.00 22.92 89 PRO A N 1
ATOM 709 C CA . PRO A 1 89 ? 15.465 43.093 17.267 1.00 22.37 89 PRO A CA 1
ATOM 710 C C . PRO A 1 89 ? 14.473 42.217 18.010 1.00 21.98 89 PRO A C 1
ATOM 711 O O . PRO A 1 89 ? 13.473 42.706 18.541 1.00 20.85 89 PRO A O 1
ATOM 715 N N . ILE A 1 90 ? 14.751 40.921 18.049 1.00 20.66 90 ILE A N 1
ATOM 716 C CA . ILE A 1 90 ? 13.884 40.008 18.766 1.00 20.16 90 ILE A CA 1
ATOM 717 C C . ILE A 1 90 ? 14.443 39.840 20.179 1.00 20.10 90 ILE A C 1
ATOM 718 O O . ILE A 1 90 ? 15.574 39.401 20.355 1.00 19.77 90 ILE A O 1
ATOM 723 N N . GLY A 1 91 ? 13.656 40.213 21.183 1.00 20.34 91 GLY A N 1
ATOM 724 C CA . GLY A 1 91 ? 14.093 40.044 22.555 1.00 20.24 91 GLY A CA 1
ATOM 725 C C . GLY A 1 91 ? 13.792 38.617 22.990 1.00 21.18 91 GLY A C 1
ATOM 726 O O . GLY A 1 91 ? 12.685 38.123 22.771 1.00 20.90 91 GLY A O 1
ATOM 727 N N . LEU A 1 92 ? 14.774 37.958 23.598 1.00 21.43 92 LEU A N 1
ATOM 728 C CA . LEU A 1 92 ? 14.630 36.578 24.053 1.00 22.28 92 LEU A CA 1
ATOM 729 C C . LEU A 1 92 ? 14.854 36.457 25.562 1.00 22.99 92 LEU A C 1
ATOM 730 O O . LEU A 1 92 ? 15.939 36.758 26.056 1.00 23.63 92 LEU A O 1
ATOM 735 N N . CYS A 1 93 ? 13.828 36.006 26.282 1.00 21.78 93 CYS A N 1
ATOM 736 C CA . CYS A 1 93 ? 13.902 35.843 27.732 1.00 21.63 93 CYS A CA 1
ATOM 737 C C . CYS A 1 93 ? 13.269 34.548 28.191 1.00 22.60 93 CYS A C 1
ATOM 738 O O . CYS A 1 93 ? 12.270 34.093 27.631 1.00 23.98 93 CYS A O 1
ATOM 741 N N . VAL A 1 94 ? 13.862 33.967 29.225 1.00 21.88 94 VAL A N 1
ATOM 742 C CA . VAL A 1 94 ? 13.332 32.774 29.846 1.00 19.62 94 VAL A CA 1
ATOM 743 C C . VAL A 1 94 ? 12.680 33.427 31.063 1.00 19.85 94 VAL A C 1
ATOM 744 O O . VAL A 1 94 ? 13.353 34.077 31.858 1.00 18.52 94 VAL A O 1
ATOM 748 N N . VAL A 1 95 ? 11.365 33.306 31.179 1.00 19.32 95 VAL A N 1
ATOM 749 C CA . VAL A 1 95 ? 10.662 33.916 32.288 1.00 20.20 95 VAL A CA 1
ATOM 750 C C . VAL A 1 95 ? 9.968 32.884 33.169 1.00 21.82 95 VAL A C 1
ATOM 751 O O . VAL A 1 95 ? 9.754 31.735 32.768 1.00 19.67 95 VAL A O 1
ATOM 755 N N . GLU A 1 96 ? 9.627 33.305 34.381 1.00 20.81 96 GLU A N 1
ATOM 756 C CA . GLU A 1 96 ? 8.942 32.433 35.316 1.00 22.01 96 GLU A CA 1
ATOM 757 C C . GLU A 1 96 ? 7.505 32.918 35.488 1.00 21.43 96 GLU A C 1
ATOM 758 O O . GLU A 1 96 ? 7.268 34.059 35.889 1.00 19.73 96 GLU A O 1
ATOM 764 N N . ILE A 1 97 ? 6.554 32.055 35.163 1.00 20.91 97 ILE A N 1
ATOM 765 C CA . ILE A 1 97 ? 5.152 32.404 35.302 1.00 22.49 97 ILE A CA 1
ATOM 766 C C . ILE A 1 97 ? 4.841 32.476 36.790 1.00 22.40 97 ILE A C 1
ATOM 767 O O . ILE A 1 97 ? 5.156 31.555 37.543 1.00 21.05 97 ILE A O 1
ATOM 772 N N . LEU A 1 98 ? 4.249 33.586 37.211 1.00 22.53 98 LEU A N 1
ATOM 773 C CA . LEU A 1 98 ? 3.892 33.769 38.608 1.00 24.70 98 LEU A CA 1
ATOM 774 C C . LEU A 1 98 ? 2.374 33.678 38.760 1.00 25.85 98 LEU A C 1
ATOM 775 O O . LEU A 1 98 ? 1.863 33.351 39.832 1.00 25.23 98 LEU A O 1
ATOM 780 N N . GLU A 1 99 ? 1.664 33.962 37.674 1.00 27.73 99 GLU A N 1
ATOM 781 C CA . GLU A 1 99 ? 0.210 33.914 37.666 1.00 30.64 99 GLU A CA 1
ATOM 782 C C . GLU A 1 99 ? -0.333 33.876 36.240 1.00 33.38 99 GLU A C 1
ATOM 783 O O . GLU A 1 99 ? 0.297 34.382 35.308 1.00 33.13 99 GLU A O 1
ATOM 789 N N . VAL A 1 100 ? -1.507 33.270 36.085 1.00 36.15 100 VAL A N 1
ATOM 790 C CA . VAL A 1 100 ? -2.185 33.170 34.798 1.00 39.92 100 VAL A CA 1
ATOM 791 C C . VAL A 1 100 ? -3.597 33.732 34.961 1.00 41.25 100 VAL A C 1
ATOM 792 O O . VAL A 1 100 ? -4.450 33.124 35.602 1.00 39.52 100 VAL A O 1
ATOM 796 N N . GLU A 1 101 ? -3.831 34.903 34.382 1.00 44.69 101 GLU A N 1
ATOM 797 C CA . GLU A 1 101 ? -5.130 35.566 34.475 1.00 48.46 101 GLU A CA 1
ATOM 798 C C . GLU A 1 101 ? -5.816 35.586 33.108 1.00 48.67 101 GLU A C 1
ATOM 799 O O . GLU A 1 101 ? -5.710 36.566 32.365 1.00 48.64 101 GLU A O 1
ATOM 805 N N . ARG A 1 102 ? -6.514 34.500 32.784 1.00 48.58 102 ARG A N 1
ATOM 806 C CA . ARG A 1 102 ? -7.217 34.376 31.510 1.00 49.46 102 ARG A CA 1
ATOM 807 C C . ARG A 1 102 ? -6.248 34.373 30.334 1.00 48.29 102 ARG A C 1
ATOM 808 O O . ARG A 1 102 ? -5.635 33.353 30.032 1.00 49.54 102 ARG A O 1
ATOM 816 N N . ASN A 1 103 ? -6.114 35.516 29.674 1.00 46.80 103 ASN A N 1
ATOM 817 C CA . ASN A 1 103 ? -5.220 35.638 28.531 1.00 46.79 103 ASN A CA 1
ATOM 818 C C . ASN A 1 103 ? -4.043 36.547 28.892 1.00 45.40 103 ASN A C 1
ATOM 819 O O . ASN A 1 103 ? -3.384 37.119 28.021 1.00 44.67 103 ASN A O 1
ATOM 824 N N . ARG A 1 104 ? -3.787 36.666 30.190 1.00 42.77 104 ARG A N 1
ATOM 825 C CA . ARG A 1 104 ? -2.708 37.500 30.691 1.00 40.68 104 ARG A CA 1
ATOM 826 C C . ARG A 1 104 ? -1.817 36.699 31.634 1.00 37.96 104 ARG A C 1
ATOM 827 O O . ARG A 1 104 ? -2.300 35.893 32.427 1.00 36.49 104 ARG A O 1
ATOM 835 N N . LEU A 1 105 ? -0.511 36.918 31.535 1.00 35.46 105 LEU A N 1
ATOM 836 C CA . LEU A 1 105 ? 0.434 36.213 32.381 1.00 32.58 105 LEU A CA 1
ATOM 837 C C . LEU A 1 105 ? 1.249 37.189 33.208 1.00 31.09 105 LEU A C 1
ATOM 838 O O . LEU A 1 105 ? 1.716 38.198 32.688 1.00 29.65 105 LEU A O 1
ATOM 843 N N . LYS A 1 106 ? 1.401 36.895 34.497 1.00 29.84 106 LYS A N 1
ATOM 844 C CA . LYS A 1 106 ? 2.217 37.732 35.370 1.00 29.29 106 LYS A CA 1
ATOM 845 C C . LYS A 1 106 ? 3.509 36.945 35.422 1.00 26.58 106 LYS A C 1
ATOM 846 O O . LYS A 1 106 ? 3.499 35.752 35.721 1.00 26.02 106 LYS A O 1
ATOM 852 N N . VAL A 1 107 ? 4.618 37.598 35.108 1.00 23.61 107 VAL A N 1
ATOM 853 C CA . VAL A 1 107 ? 5.901 36.916 35.103 1.00 21.90 107 VAL A CA 1
ATOM 854 C C . VAL A 1 107 ? 7.011 37.803 35.631 1.00 21.92 107 VAL A C 1
ATOM 855 O O . VAL A 1 107 ? 6.819 38.996 35.870 1.00 22.44 107 VAL A O 1
ATOM 859 N N . ARG A 1 108 ? 8.180 37.198 35.799 1.00 23.34 108 ARG A N 1
ATOM 860 C CA . ARG A 1 108 ? 9.368 37.912 36.234 1.00 22.24 108 ARG A CA 1
ATOM 861 C C . ARG A 1 108 ? 10.518 37.405 35.361 1.00 20.02 108 ARG A C 1
ATOM 862 O O . ARG A 1 108 ? 10.443 36.303 34.823 1.00 20.60 108 ARG A O 1
ATOM 870 N N . TRP A 1 109 ? 11.555 38.226 35.218 1.00 19.78 109 TRP A N 1
ATOM 871 C CA . TRP A 1 109 ? 12.749 37.944 34.414 1.00 20.88 109 TRP A CA 1
ATOM 872 C C . TRP A 1 109 ? 12.571 38.451 32.983 1.00 22.41 109 TRP A C 1
ATOM 873 O O . TRP A 1 109 ? 13.454 38.292 32.137 1.00 23.78 109 TRP A O 1
ATOM 884 N N . LEU A 1 110 ? 11.420 39.051 32.707 1.00 21.55 110 LEU A N 1
ATOM 885 C CA . LEU A 1 110 ? 11.169 39.615 31.387 1.00 19.63 110 LEU A CA 1
ATOM 886 C C . LEU A 1 110 ? 11.745 41.034 31.456 1.00 19.32 110 LEU A C 1
ATOM 887 O O . LEU A 1 110 ? 11.560 41.723 32.455 1.00 18.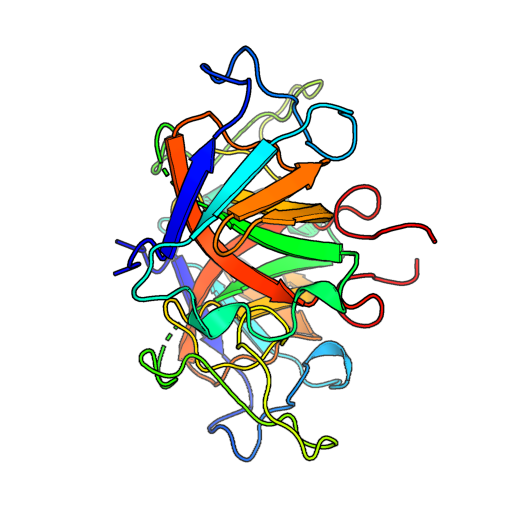15 110 LEU A O 1
ATOM 892 N N . ASP A 1 111 ? 12.449 41.473 30.418 1.00 19.52 111 ASP A N 1
ATOM 893 C CA . ASP A 1 111 ? 13.025 42.816 30.442 1.00 20.96 111 ASP A CA 1
ATOM 894 C C . ASP A 1 111 ? 12.555 43.667 29.270 1.00 21.89 111 ASP A C 1
ATOM 895 O O . ASP A 1 111 ? 13.315 44.472 28.724 1.00 23.07 111 ASP A O 1
ATOM 900 N N . ALA A 1 112 ? 11.293 43.491 28.894 1.00 21.50 112 ALA A N 1
ATOM 901 C CA . ALA A 1 112 ? 10.716 44.240 27.789 1.00 21.32 112 ALA A CA 1
ATOM 902 C C . ALA A 1 112 ? 10.145 45.570 28.253 1.00 22.47 112 ALA A C 1
ATOM 903 O O . ALA A 1 112 ? 9.572 45.668 29.334 1.00 21.20 112 ALA A O 1
ATOM 905 N N . LEU A 1 113 ? 10.312 46.593 27.419 1.00 24.04 113 LEU A N 1
ATOM 906 C CA . LEU A 1 113 ? 9.785 47.922 27.696 1.00 24.16 113 LEU A CA 1
ATOM 907 C C . LEU A 1 113 ? 8.261 47.847 27.625 1.00 24.51 113 LEU A C 1
ATOM 908 O O . LEU A 1 113 ? 7.706 47.109 26.807 1.00 22.09 113 LEU A O 1
ATOM 913 N N . ASP A 1 114 ? 7.591 48.614 28.478 1.00 25.12 114 ASP A N 1
ATOM 914 C CA . ASP A 1 114 ? 6.128 48.638 28.509 1.00 26.23 114 ASP A CA 1
ATOM 915 C C . ASP A 1 114 ? 5.605 48.905 27.092 1.00 25.62 114 ASP A C 1
ATOM 916 O O . ASP A 1 114 ? 6.058 49.829 26.428 1.00 25.90 114 ASP A O 1
ATOM 921 N N . GLY A 1 115 ? 4.670 48.083 26.627 1.00 24.95 115 GLY A N 1
ATOM 922 C CA . GLY A 1 115 ? 4.126 48.269 25.293 1.00 23.91 115 GLY A CA 1
ATOM 923 C C . GLY A 1 115 ? 4.753 47.406 24.209 1.00 24.16 115 GLY A C 1
ATOM 924 O O . GLY A 1 115 ? 4.210 47.311 23.102 1.00 24.06 115 GLY A O 1
ATOM 925 N N . SER A 1 116 ? 5.887 46.774 24.513 1.00 23.50 116 SER A N 1
ATOM 926 C CA . SER A 1 116 ? 6.567 45.922 23.539 1.00 22.10 116 SER A CA 1
ATOM 927 C C . SER A 1 116 ? 5.656 44.810 23.035 1.00 21.65 116 SER A C 1
ATOM 928 O O . SER A 1 116 ? 4.936 44.181 23.810 1.00 21.58 116 SER A O 1
ATOM 931 N N . PRO A 1 117 ? 5.673 44.562 21.718 1.00 20.88 117 PRO A N 1
ATOM 932 C CA . PRO A 1 117 ? 4.843 43.512 21.131 1.00 20.52 117 PRO A CA 1
ATOM 933 C C . PRO A 1 117 ? 5.413 42.145 21.465 1.00 22.08 117 PRO A C 1
ATOM 934 O O . PRO A 1 117 ? 6.631 41.976 21.545 1.00 21.88 117 PRO A O 1
ATOM 938 N N . VAL A 1 118 ? 4.528 41.176 21.672 1.00 24.18 118 VAL A N 1
ATOM 939 C CA . VAL A 1 118 ? 4.944 39.812 21.964 1.00 23.79 118 VAL A CA 1
ATOM 940 C C . VAL A 1 118 ? 4.919 39.071 20.626 1.00 23.99 118 VAL A C 1
ATOM 941 O O . VAL A 1 118 ? 3.985 39.235 19.841 1.00 21.82 118 VAL A O 1
ATOM 945 N N . ILE A 1 119 ? 5.939 38.256 20.378 1.00 23.21 119 ILE A N 1
ATOM 946 C CA . ILE A 1 119 ? 6.044 37.528 19.122 1.00 24.33 119 ILE A CA 1
ATOM 947 C C . ILE A 1 119 ? 5.717 36.053 19.229 1.00 22.59 119 ILE A C 1
ATOM 948 O O . ILE A 1 119 ? 5.005 35.492 18.403 1.00 22.53 119 ILE A O 1
ATOM 953 N N . ASP A 1 120 ? 6.260 35.422 20.251 1.00 21.57 120 ASP A N 1
ATOM 954 C CA . ASP A 1 120 ? 6.056 34.002 20.414 1.00 21.71 120 ASP A CA 1
ATOM 955 C C . ASP A 1 120 ? 6.347 33.592 21.843 1.00 20.44 120 ASP A C 1
ATOM 956 O O . ASP A 1 120 ? 6.974 34.331 22.602 1.00 20.36 120 ASP A O 1
ATOM 961 N N . ILE A 1 121 ? 5.860 32.417 22.211 1.00 20.27 121 ILE A N 1
ATOM 962 C CA . ILE A 1 121 ? 6.098 31.866 23.534 1.00 19.04 121 ILE A CA 1
ATOM 963 C C . ILE A 1 121 ? 6.309 30.376 23.323 1.00 19.44 121 ILE A C 1
ATOM 964 O O . ILE A 1 121 ? 5.581 29.749 22.552 1.00 18.73 121 ILE A O 1
ATOM 969 N N . LYS A 1 122 ? 7.317 29.818 23.984 1.00 17.86 122 LYS A N 1
ATOM 970 C CA . LYS A 1 122 ? 7.617 28.397 23.848 1.00 18.97 122 LYS A CA 1
ATOM 971 C C . LYS A 1 122 ? 7.841 27.815 25.225 1.00 20.82 122 LYS A C 1
ATOM 972 O O . LYS A 1 122 ? 8.063 28.543 26.188 1.00 18.45 122 LYS A O 1
ATOM 978 N N . LYS A 1 123 ? 7.795 26.494 25.307 1.00 23.34 123 LYS A N 1
ATOM 979 C CA . LYS A 1 123 ? 8.035 25.792 26.557 1.00 26.52 123 LYS A CA 1
ATOM 980 C C . LYS A 1 123 ? 9.532 25.861 26.878 1.00 26.42 123 LYS A C 1
ATOM 981 O O . LYS A 1 123 ? 10.365 25.651 26.000 1.00 26.72 123 LYS A O 1
ATOM 987 N N . TYR A 1 124 ? 9.877 26.181 28.121 1.00 25.83 124 TYR A N 1
ATOM 988 C CA . TYR A 1 124 ? 11.283 26.200 28.511 1.00 25.47 124 TYR A CA 1
ATOM 989 C C . TYR A 1 124 ? 11.633 24.735 28.778 1.00 25.74 124 TYR A C 1
ATOM 990 O O . TYR A 1 124 ? 10.907 24.038 29.484 1.00 25.62 124 TYR A O 1
ATOM 999 N N . SER A 1 125 ? 12.739 24.264 28.222 1.00 26.84 125 SER A N 1
ATOM 1000 C CA . SER A 1 125 ? 13.123 22.873 28.406 1.00 26.07 125 SER A CA 1
ATOM 1001 C C . SER A 1 125 ? 14.618 22.757 28.632 1.00 26.33 125 SER A C 1
ATOM 1002 O O . SER A 1 125 ? 15.416 22.940 27.711 1.00 25.89 125 SER A O 1
ATOM 1005 N N . PRO A 1 126 ? 15.013 22.444 29.872 1.00 25.08 126 PRO A N 1
ATOM 1006 C CA . PRO A 1 126 ? 16.400 22.290 30.311 1.00 25.18 126 PRO A CA 1
ATOM 1007 C C . PRO A 1 126 ? 17.308 21.527 29.362 1.00 25.17 126 PRO A C 1
ATOM 1008 O O . PRO A 1 126 ? 18.388 21.998 29.019 1.00 24.79 126 PRO A O 1
ATOM 1012 N N . GLU A 1 127 ? 16.869 20.354 28.932 1.00 25.66 127 GLU A N 1
ATOM 1013 C CA . GLU A 1 127 ? 17.684 19.540 28.055 1.00 28.81 127 GLU A CA 1
ATOM 1014 C C . GLU A 1 127 ? 18.037 20.159 26.707 1.00 28.33 127 GLU A C 1
ATOM 1015 O O . GLU A 1 127 ? 19.041 19.785 26.105 1.00 28.63 127 GLU A O 1
ATOM 1021 N N . ILE A 1 128 ? 17.244 21.103 26.214 1.00 27.56 128 ILE A N 1
ATOM 1022 C CA . ILE A 1 128 ? 17.612 21.701 24.939 1.00 26.15 128 ILE A CA 1
ATOM 1023 C C . ILE A 1 128 ? 18.023 23.165 25.050 1.00 27.52 128 ILE A C 1
ATOM 1024 O O . ILE A 1 128 ? 18.772 23.662 24.212 1.00 26.53 128 ILE A O 1
ATOM 1029 N N . ASP A 1 129 ? 17.556 23.855 26.090 1.00 28.31 129 ASP A N 1
ATOM 1030 C CA . ASP A 1 129 ? 17.907 25.264 26.261 1.00 30.34 129 ASP A CA 1
ATOM 1031 C C . ASP A 1 129 ? 19.200 25.457 27.056 1.00 31.47 129 ASP A C 1
ATOM 1032 O O . ASP A 1 129 ? 19.882 26.468 26.897 1.00 30.55 129 ASP A O 1
ATOM 1037 N N . CYS A 1 130 ? 19.535 24.483 27.900 1.00 33.96 130 CYS A N 1
ATOM 1038 C CA . CYS A 1 130 ? 20.749 24.543 28.717 1.00 37.25 130 CYS A CA 1
ATOM 1039 C C . CYS A 1 130 ? 21.861 23.666 28.162 1.00 38.52 130 CYS A C 1
ATOM 1040 O O . CYS A 1 130 ? 21.610 22.593 27.618 1.00 36.60 130 CYS A O 1
ATOM 1043 N N . VAL A 1 131 ? 23.094 24.124 28.328 1.00 41.64 131 VAL A N 1
ATOM 1044 C CA . VAL A 1 131 ? 24.255 23.366 27.886 1.00 44.20 131 VAL A CA 1
ATOM 1045 C C . VAL A 1 131 ? 25.050 22.989 29.136 1.00 47.43 131 VAL A C 1
ATOM 1046 O O . VAL A 1 131 ? 25.542 23.861 29.848 1.00 47.54 131 VAL A O 1
ATOM 1050 N N . ASN A 1 132 ? 25.156 21.695 29.412 1.00 51.80 132 ASN A N 1
ATOM 1051 C CA . ASN A 1 132 ? 25.897 21.231 30.580 1.00 56.40 132 ASN A CA 1
ATOM 1052 C C . ASN A 1 132 ? 27.382 21.531 30.433 1.00 58.44 132 ASN A C 1
ATOM 1053 O O . ASN A 1 132 ? 28.102 20.835 29.719 1.00 58.66 132 ASN A O 1
ATOM 1058 N N . GLN A 1 133 ? 27.836 22.575 31.115 1.00 61.11 133 GLN A N 1
ATOM 1059 C CA . GLN A 1 133 ? 29.233 22.971 31.052 1.00 63.69 133 GLN A CA 1
ATOM 1060 C C . GLN A 1 133 ? 29.609 23.791 32.279 1.00 64.25 133 GLN A C 1
ATOM 1061 O O . GLN A 1 133 ? 30.706 23.553 32.832 1.00 64.79 133 GLN A O 1
ATOM 1075 N N . ILE B 1 2 ? 8.342 43.366 9.906 1.00 36.73 2 ILE B N 1
ATOM 1076 C CA . ILE B 1 2 ? 8.938 42.576 8.842 1.00 34.00 2 ILE B CA 1
ATOM 1077 C C . ILE B 1 2 ? 10.362 42.132 9.165 1.00 31.48 2 ILE B C 1
ATOM 1078 O O . ILE B 1 2 ? 11.200 42.931 9.585 1.00 31.91 2 ILE B O 1
ATOM 1083 N N . LEU B 1 3 ? 10.624 40.848 8.951 1.00 28.33 3 LEU B N 1
ATOM 1084 C CA . LEU B 1 3 ? 11.929 40.262 9.218 1.00 26.76 3 LEU B CA 1
ATOM 1085 C C . LEU B 1 3 ? 12.870 40.332 8.032 1.00 25.39 3 LEU B C 1
ATOM 1086 O O . LEU B 1 3 ? 12.477 40.083 6.899 1.00 27.89 3 LEU B O 1
ATOM 1091 N N . LYS B 1 4 ? 14.121 40.671 8.306 1.00 24.24 4 LYS B N 1
ATOM 1092 C CA . LYS B 1 4 ? 15.139 40.731 7.274 1.00 24.59 4 LYS B CA 1
ATOM 1093 C C . LYS B 1 4 ? 15.869 39.395 7.297 1.00 23.17 4 LYS B C 1
ATOM 1094 O O . LYS B 1 4 ? 16.273 38.920 8.356 1.00 24.14 4 LYS B O 1
ATOM 1100 N N . PRO B 1 5 ? 16.010 38.745 6.141 1.00 23.07 5 PRO B N 1
ATOM 1101 C CA . PRO B 1 5 ? 16.735 37.477 6.221 1.00 21.24 5 PRO B CA 1
ATOM 1102 C C . PRO B 1 5 ? 18.235 37.799 6.232 1.00 20.40 5 PRO B C 1
ATOM 1103 O O . PRO B 1 5 ? 18.761 38.372 5.281 1.00 20.81 5 PRO B O 1
ATOM 1107 N N . ILE B 1 6 ? 18.914 37.456 7.322 1.00 19.69 6 ILE B N 1
ATOM 1108 C CA . ILE B 1 6 ? 20.343 37.741 7.445 1.00 20.95 6 ILE B CA 1
ATOM 1109 C C . ILE B 1 6 ? 21.223 36.608 6.934 1.00 20.16 6 ILE B C 1
ATOM 1110 O O . ILE B 1 6 ? 22.432 36.774 6.787 1.00 18.42 6 ILE B O 1
ATOM 1115 N N . GLY B 1 7 ? 20.615 35.458 6.665 1.00 19.11 7 GLY B N 1
ATOM 1116 C CA . GLY B 1 7 ? 21.385 34.330 6.179 1.00 20.39 7 GLY B CA 1
ATOM 1117 C C . GLY B 1 7 ? 20.501 33.170 5.772 1.00 21.13 7 GLY B C 1
ATOM 1118 O O . GLY B 1 7 ? 19.268 33.253 5.826 1.00 19.06 7 GLY B O 1
ATOM 1119 N N . VAL B 1 8 ? 21.143 32.082 5.364 1.00 20.25 8 VAL B N 1
ATOM 1120 C CA . VAL B 1 8 ? 20.443 30.883 4.939 1.00 21.31 8 VAL B CA 1
ATOM 1121 C C . VAL B 1 8 ? 21.104 29.667 5.583 1.00 23.08 8 VAL B C 1
ATOM 1122 O O . VAL B 1 8 ? 22.319 29.661 5.834 1.00 21.04 8 VAL B O 1
ATOM 1126 N N . VAL B 1 9 ? 20.303 28.643 5.863 1.00 24.05 9 VAL B N 1
ATOM 1127 C CA . VAL B 1 9 ? 20.826 27.428 6.461 1.00 23.79 9 VAL B CA 1
ATOM 1128 C C . VAL B 1 9 ? 21.066 26.341 5.416 1.00 25.90 9 VAL B C 1
ATOM 1129 O O . VAL B 1 9 ? 20.289 26.164 4.475 1.00 25.23 9 VAL B O 1
ATOM 1133 N N . LYS B 1 10 ? 22.165 25.623 5.594 1.00 27.38 10 LYS B N 1
ATOM 1134 C CA . LYS B 1 10 ? 22.524 24.515 4.727 1.00 26.05 10 LYS B CA 1
ATOM 1135 C C . LYS B 1 10 ? 22.571 23.337 5.689 1.00 23.97 10 LYS B C 1
ATOM 1136 O O . LYS B 1 10 ? 23.342 23.352 6.643 1.00 23.28 10 LYS B O 1
ATOM 1142 N N . SER B 1 11 ? 21.727 22.335 5.466 1.00 22.11 11 SER B N 1
ATOM 1143 C CA . SER B 1 11 ? 21.711 21.174 6.347 1.00 23.63 11 SER B CA 1
ATOM 1144 C C . SER B 1 11 ? 21.294 19.925 5.593 1.00 23.97 11 SER B C 1
ATOM 1145 O O . SER B 1 11 ? 20.726 20.004 4.505 1.00 25.81 11 SER B O 1
ATOM 1148 N N . PRO B 1 12 ? 21.582 18.748 6.166 1.00 24.40 12 PRO B N 1
ATOM 1149 C CA . PRO B 1 12 ? 21.208 17.500 5.503 1.00 24.28 12 PRO B CA 1
ATOM 1150 C C . PRO B 1 12 ? 19.743 17.133 5.736 1.00 23.94 12 PRO B C 1
ATOM 1151 O O . PRO B 1 12 ? 19.330 16.020 5.440 1.00 23.95 12 PRO B O 1
ATOM 1155 N N . PHE B 1 13 ? 18.955 18.063 6.264 1.00 24.82 13 PHE B N 1
ATOM 1156 C CA . PHE B 1 13 ? 17.541 17.780 6.514 1.00 25.19 13 PHE B CA 1
ATOM 1157 C C . PHE B 1 13 ? 16.684 18.452 5.451 1.00 25.83 13 PHE B C 1
ATOM 1158 O O . PHE B 1 13 ? 16.373 19.637 5.555 1.00 25.42 13 PHE B O 1
ATOM 1166 N N . LYS B 1 14 ? 16.302 17.686 4.435 1.00 27.38 14 LYS B N 1
ATOM 1167 C CA . LYS B 1 14 ? 15.503 18.198 3.329 1.00 27.66 14 LYS B CA 1
ATOM 1168 C C . LYS B 1 14 ? 14.063 18.521 3.679 1.00 27.09 14 LYS B C 1
ATOM 1169 O O . LYS B 1 14 ? 13.561 19.589 3.328 1.00 27.58 14 LYS B O 1
ATOM 1175 N N . THR B 1 15 ? 13.397 17.591 4.352 1.00 26.92 15 THR B N 1
ATOM 1176 C CA . THR B 1 15 ? 12.003 17.777 4.728 1.00 26.85 15 THR B CA 1
ATOM 1177 C C . THR B 1 15 ? 11.791 17.436 6.200 1.00 27.39 15 THR B C 1
ATOM 1178 O O . THR B 1 15 ? 12.710 16.989 6.883 1.00 26.90 15 THR B O 1
ATOM 1182 N N . GLN B 1 16 ? 10.566 17.643 6.671 1.00 28.67 16 GLN B N 1
ATOM 1183 C CA . GLN B 1 16 ? 10.202 17.360 8.051 1.00 29.35 16 GLN B CA 1
ATOM 1184 C C . GLN B 1 16 ? 10.276 15.862 8.367 1.00 29.48 16 GLN B C 1
ATOM 1185 O O . GLN B 1 16 ? 10.158 15.458 9.526 1.00 27.49 16 GLN B O 1
ATOM 1191 N N . ASN B 1 17 ? 10.478 15.045 7.339 1.00 30.30 17 ASN B N 1
ATOM 1192 C CA . ASN B 1 17 ? 10.555 13.601 7.519 1.00 31.13 17 ASN B CA 1
ATOM 1193 C C . ASN B 1 17 ? 11.940 13.110 7.875 1.00 30.89 17 ASN B C 1
ATOM 1194 O O . ASN B 1 17 ? 12.094 12.018 8.411 1.00 30.76 17 ASN B O 1
ATOM 1199 N N . ASP B 1 18 ? 12.952 13.910 7.565 1.00 32.35 18 ASP B N 1
ATOM 1200 C CA . ASP B 1 18 ? 14.324 13.521 7.857 1.00 32.96 18 ASP B CA 1
ATOM 1201 C C . ASP B 1 18 ? 15.021 14.546 8.743 1.00 30.43 18 ASP B C 1
ATOM 1202 O O . ASP B 1 18 ? 16.248 14.633 8.787 1.00 27.61 18 ASP B O 1
ATOM 1207 N N . ALA B 1 19 ? 14.218 15.314 9.468 1.00 28.85 19 ALA B N 1
ATOM 1208 C CA . ALA B 1 19 ? 14.762 16.321 10.354 1.00 27.19 19 ALA B CA 1
ATOM 1209 C C . ALA B 1 19 ? 14.558 15.942 11.812 1.00 26.59 19 ALA B C 1
ATOM 1210 O O . ALA B 1 19 ? 13.496 15.463 12.200 1.00 26.64 19 ALA B O 1
ATOM 1212 N N . PRO B 1 20 ? 15.591 16.129 12.643 1.00 25.99 20 PRO B N 1
ATOM 1213 C CA . PRO B 1 20 ? 15.394 15.779 14.051 1.00 26.79 20 PRO B CA 1
ATOM 1214 C C . PRO B 1 20 ? 14.414 16.760 14.701 1.00 26.67 20 PRO B C 1
ATOM 1215 O O . PRO B 1 20 ? 14.470 17.967 14.459 1.00 27.25 20 PRO B O 1
ATOM 1219 N N . ARG B 1 21 ? 13.501 16.245 15.511 1.00 27.00 21 ARG B N 1
ATOM 1220 C CA . ARG B 1 21 ? 12.539 17.112 16.177 1.00 27.25 21 ARG B CA 1
ATOM 1221 C C . ARG B 1 21 ? 13.290 18.149 17.002 1.00 26.16 21 ARG B C 1
ATOM 1222 O O . ARG B 1 21 ? 12.891 19.309 17.074 1.00 22.48 21 ARG B O 1
ATOM 1230 N N . GLN B 1 22 ? 14.372 17.716 17.637 1.00 24.43 22 GLN B N 1
ATOM 1231 C CA . GLN B 1 22 ? 15.190 18.613 18.434 1.00 24.62 22 GLN B CA 1
ATOM 1232 C C . GLN B 1 22 ? 16.651 18.373 18.076 1.00 23.62 22 GLN B C 1
ATOM 1233 O O . GLN B 1 22 ? 17.211 17.315 18.365 1.00 23.87 22 GLN B O 1
ATOM 1239 N N . GLY B 1 23 ? 17.256 19.366 17.431 1.00 24.85 23 GLY B N 1
ATOM 1240 C CA . GLY B 1 23 ? 18.640 19.266 17.000 1.00 24.98 23 GLY B CA 1
ATOM 1241 C C . GLY B 1 23 ? 19.681 18.880 18.032 1.00 25.47 23 GLY B C 1
ATOM 1242 O O . GLY B 1 23 ? 20.730 18.344 17.673 1.00 26.72 23 GLY B O 1
ATOM 1243 N N . ARG B 1 24 ? 19.416 19.152 19.306 1.00 26.30 24 ARG B N 1
ATOM 1244 C CA . ARG B 1 24 ? 20.369 18.808 20.362 1.00 26.32 24 ARG B CA 1
ATOM 1245 C C . ARG B 1 24 ? 20.663 17.302 20.356 1.00 25.19 24 ARG B C 1
ATOM 1246 O O . ARG B 1 24 ? 21.763 16.865 20.708 1.00 24.05 24 ARG B O 1
ATOM 1254 N N . PHE B 1 25 ? 19.670 16.519 19.950 1.00 24.15 25 PHE B N 1
ATOM 1255 C CA . PHE B 1 25 ? 19.790 15.066 19.915 1.00 24.34 25 PHE B CA 1
ATOM 1256 C C . PHE B 1 25 ? 20.461 14.511 18.662 1.00 26.01 25 PHE B C 1
ATOM 1257 O O . PHE B 1 25 ? 20.698 13.308 18.559 1.00 26.06 25 PHE B O 1
ATOM 1265 N N . SER B 1 26 ? 20.756 15.384 17.706 1.00 26.60 26 SER B N 1
ATOM 1266 C CA . SER B 1 26 ? 21.406 14.966 16.473 1.00 27.59 26 SER B CA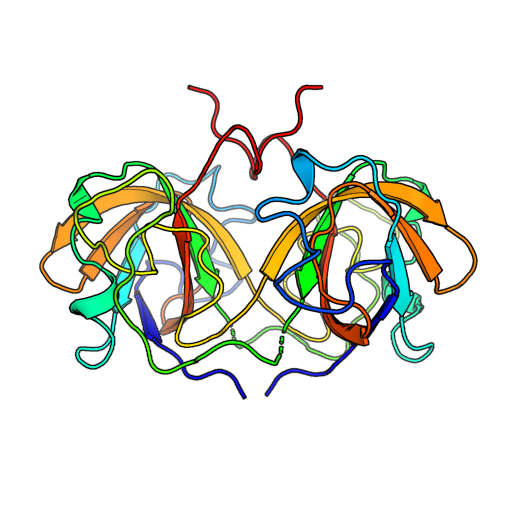 1
ATOM 1267 C C . SER B 1 26 ? 22.881 15.330 16.499 1.00 29.04 26 SER B C 1
ATOM 1268 O O . SER B 1 26 ? 23.289 16.255 17.197 1.00 30.11 26 SER B O 1
ATOM 1271 N N . ASP B 1 27 ? 23.677 14.592 15.735 1.00 31.18 27 ASP B N 1
ATOM 1272 C CA . ASP B 1 27 ? 25.107 14.848 15.645 1.00 31.20 27 ASP B CA 1
ATOM 1273 C C . ASP B 1 27 ? 25.395 15.453 14.278 1.00 30.18 27 ASP B C 1
ATOM 1274 O O . ASP B 1 27 ? 26.539 15.723 13.945 1.00 31.84 27 ASP B O 1
ATOM 1279 N N . ALA B 1 28 ? 24.345 15.665 13.491 1.00 28.73 28 ALA B N 1
ATOM 1280 C CA . ALA B 1 28 ? 24.490 16.230 12.155 1.00 28.24 28 ALA B CA 1
ATOM 1281 C C . ALA B 1 28 ? 25.036 17.647 12.178 1.00 27.84 28 ALA B C 1
ATOM 1282 O O . ALA B 1 28 ? 24.646 18.461 13.015 1.00 28.17 28 ALA B O 1
ATOM 1284 N N . VAL B 1 29 ? 25.933 17.936 11.243 1.00 26.53 29 VAL B N 1
ATOM 1285 C CA . VAL B 1 29 ? 26.5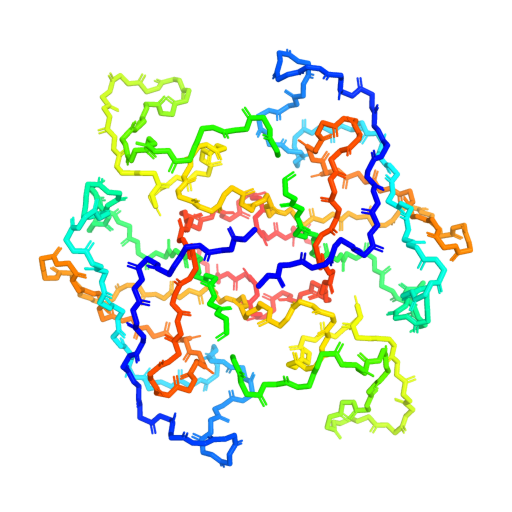35 19.257 11.132 1.00 26.01 29 VAL B CA 1
ATOM 1286 C C . VAL B 1 29 ? 25.763 20.109 10.131 1.00 24.92 29 VAL B C 1
ATOM 1287 O O . VAL B 1 29 ? 25.428 19.652 9.045 1.00 24.20 29 VAL B O 1
ATOM 1291 N N . SER B 1 30 ? 25.479 21.349 10.517 1.00 24.31 30 SER B N 1
ATOM 1292 C CA . SER B 1 30 ? 24.757 22.289 9.667 1.00 23.93 30 SER B CA 1
ATOM 1293 C C . SER B 1 30 ? 25.652 23.493 9.447 1.00 25.18 30 SER B C 1
ATOM 1294 O O . SER B 1 30 ? 26.563 23.753 10.232 1.00 26.49 30 SER B O 1
ATOM 1297 N N . GLU B 1 31 ? 25.378 24.232 8.384 1.00 25.04 31 GLU B N 1
ATOM 1298 C CA . GLU B 1 31 ? 26.148 25.417 8.075 1.00 27.21 31 GLU B CA 1
ATOM 1299 C C . GLU B 1 31 ? 25.213 26.620 8.015 1.00 27.71 31 GLU B C 1
ATOM 1300 O O . GLU B 1 31 ? 24.097 26.522 7.503 1.00 26.55 31 GLU B O 1
ATOM 1306 N N . ILE B 1 32 ? 25.674 27.742 8.560 1.00 27.68 32 ILE B N 1
ATOM 1307 C CA . ILE B 1 32 ? 24.920 28.990 8.558 1.00 27.80 32 ILE B CA 1
ATOM 1308 C C . ILE B 1 32 ? 25.729 29.992 7.745 1.00 26.63 32 ILE B C 1
ATOM 1309 O O . ILE B 1 32 ? 26.818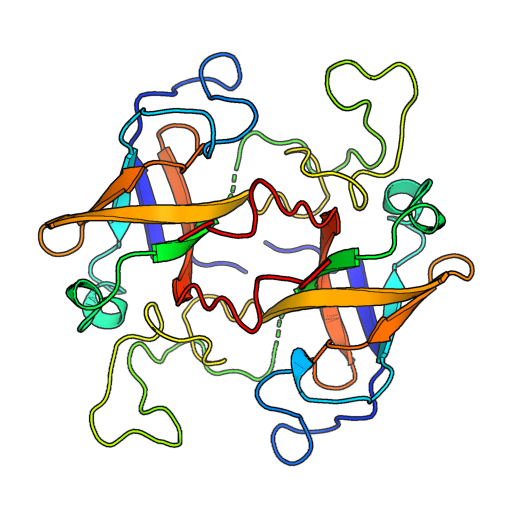 30.375 8.153 1.00 27.18 32 ILE B O 1
ATOM 1314 N N . ALA B 1 33 ? 25.207 30.403 6.596 1.00 25.75 33 ALA B N 1
ATOM 1315 C CA . ALA B 1 33 ? 25.903 31.376 5.760 1.00 26.03 33 ALA B CA 1
ATOM 1316 C C . ALA B 1 33 ? 25.217 32.733 5.894 1.00 25.73 33 ALA B C 1
ATOM 1317 O O . ALA B 1 33 ? 24.058 32.894 5.515 1.00 27.51 33 ALA B O 1
ATOM 1319 N N . ILE B 1 34 ? 25.942 33.703 6.444 1.00 26.00 34 ILE B N 1
ATOM 1320 C CA . ILE B 1 34 ? 25.417 35.050 6.646 1.00 25.28 34 ILE B CA 1
ATOM 1321 C C . ILE B 1 34 ? 25.763 35.932 5.452 1.00 26.04 34 ILE B C 1
ATOM 1322 O O . ILE B 1 34 ? 26.876 35.883 4.944 1.00 27.76 34 ILE B O 1
ATOM 1327 N N . PHE B 1 35 ? 24.801 36.732 5.004 1.00 26.66 35 PHE B N 1
ATOM 1328 C CA . PHE B 1 35 ? 25.010 37.624 3.871 1.00 26.56 35 PHE B CA 1
ATOM 1329 C C . PHE B 1 35 ? 26.035 38.697 4.230 1.00 27.37 35 PHE B C 1
ATOM 1330 O O . PHE B 1 35 ? 25.971 39.300 5.306 1.00 26.40 35 PHE B O 1
ATOM 1338 N N . ASP B 1 36 ? 26.983 38.925 3.326 1.00 28.13 36 ASP B N 1
ATOM 1339 C CA . ASP B 1 36 ? 28.054 39.895 3.545 1.00 29.43 36 ASP B CA 1
ATOM 1340 C C . ASP B 1 36 ? 27.577 41.180 4.223 1.00 28.44 36 ASP B C 1
ATOM 1341 O O . ASP B 1 36 ? 28.235 41.696 5.123 1.00 29.19 36 ASP B O 1
ATOM 1346 N N . GLU B 1 37 ? 26.432 41.687 3.783 1.00 27.71 37 GLU B N 1
ATOM 1347 C CA . GLU B 1 37 ? 25.835 42.905 4.329 1.00 27.26 37 GLU B CA 1
ATOM 1348 C C . GLU B 1 37 ? 25.752 42.930 5.865 1.00 27.79 37 GLU B C 1
ATOM 1349 O O . GLU B 1 37 ? 25.769 44.000 6.478 1.00 27.81 37 GLU B O 1
ATOM 1355 N N . TYR B 1 38 ? 25.671 41.756 6.479 1.00 25.50 38 TYR B N 1
ATOM 1356 C CA . TYR B 1 38 ? 25.574 41.653 7.928 1.00 25.22 38 TYR B CA 1
ATOM 1357 C C . TYR B 1 38 ? 26.828 41.032 8.551 1.00 26.37 38 TYR B C 1
ATOM 1358 O O . TYR B 1 38 ? 26.882 40.803 9.758 1.00 25.39 38 TYR B O 1
ATOM 1367 N N . ALA B 1 39 ? 27.833 40.767 7.723 1.00 27.28 39 ALA B N 1
ATOM 1368 C CA . ALA B 1 39 ? 29.082 40.167 8.184 1.00 28.03 39 ALA B CA 1
ATOM 1369 C C . ALA B 1 39 ? 29.678 40.807 9.440 1.00 27.87 39 ALA B C 1
ATOM 1370 O O . ALA B 1 39 ? 30.248 40.114 10.282 1.00 27.52 39 ALA B O 1
ATOM 1372 N N . ASP B 1 40 ? 29.564 42.125 9.564 1.00 27.86 40 ASP B N 1
ATOM 1373 C CA . ASP B 1 40 ? 30.110 42.811 10.737 1.00 28.00 40 ASP B CA 1
ATOM 1374 C C . ASP B 1 40 ? 29.505 42.316 12.040 1.00 25.71 40 ASP B C 1
ATOM 1375 O O . ASP B 1 40 ? 30.097 42.485 13.103 1.00 26.45 40 ASP B O 1
ATOM 1380 N N . GLY B 1 41 ? 28.325 41.713 11.955 1.00 24.11 41 GLY B N 1
ATOM 1381 C CA . GLY B 1 41 ? 27.666 41.209 13.144 1.00 22.66 41 GLY B CA 1
ATOM 1382 C C . GLY B 1 41 ? 28.360 39.985 13.708 1.00 24.35 41 GLY B C 1
ATOM 1383 O O . GLY B 1 41 ? 28.118 39.607 14.856 1.00 25.45 41 GLY B O 1
ATOM 1384 N N . LEU B 1 42 ? 29.224 39.366 12.905 1.00 23.29 42 LEU B N 1
ATOM 1385 C CA . LEU B 1 42 ? 29.952 38.170 13.322 1.00 22.53 42 LEU B CA 1
ATOM 1386 C C . LEU B 1 42 ? 31.324 38.482 13.924 1.00 24.58 42 LEU B C 1
ATOM 1387 O O . LEU B 1 42 ? 32.067 37.572 14.318 1.00 24.17 42 LEU B O 1
ATOM 1392 N N . HIS B 1 43 ? 31.659 39.766 14.010 1.00 25.61 43 HIS B N 1
ATOM 1393 C CA . HIS B 1 43 ? 32.945 40.161 14.561 1.00 26.22 43 HIS B CA 1
ATOM 1394 C C . HIS B 1 43 ? 33.228 39.547 15.928 1.00 27.12 43 HIS B C 1
ATOM 1395 O O . HIS B 1 43 ? 32.541 39.838 16.910 1.00 25.39 43 HIS B O 1
ATOM 1402 N N . LYS B 1 44 ? 34.257 38.703 15.966 1.00 27.65 44 LYS B N 1
ATOM 1403 C CA . LYS B 1 44 ? 34.706 38.015 17.170 1.00 28.54 44 LYS B CA 1
ATOM 1404 C C . LYS B 1 44 ? 33.885 36.796 17.555 1.00 28.15 44 LYS B C 1
ATOM 1405 O O . LYS B 1 44 ? 34.019 36.286 18.659 1.00 29.67 44 LYS B O 1
ATOM 1411 N N . ILE B 1 45 ? 33.050 36.305 16.647 1.00 30.56 45 ILE B N 1
ATOM 1412 C CA . ILE B 1 45 ? 32.222 35.152 16.971 1.00 31.59 45 ILE B CA 1
ATOM 1413 C C . ILE B 1 45 ? 33.035 33.868 17.141 1.00 32.86 45 ILE B C 1
ATOM 1414 O O . ILE B 1 45 ? 32.571 32.914 17.757 1.00 32.22 45 ILE B O 1
ATOM 1419 N N . GLU B 1 46 ? 34.252 33.849 16.610 1.00 35.10 46 GLU B N 1
ATOM 1420 C CA . GLU B 1 46 ? 35.105 32.672 16.743 1.00 36.59 46 GLU B CA 1
ATOM 1421 C C . GLU B 1 46 ? 35.569 32.494 18.182 1.00 36.79 46 GLU B C 1
ATOM 1422 O O . GLU B 1 46 ? 36.121 31.457 18.541 1.00 36.38 46 GLU B O 1
ATOM 1428 N N . ASN B 1 47 ? 35.336 33.509 19.004 1.00 37.36 47 ASN B N 1
ATOM 1429 C CA . ASN B 1 47 ? 35.736 33.457 20.404 1.00 38.47 47 ASN B CA 1
ATOM 1430 C C . ASN B 1 47 ? 34.641 32.824 21.254 1.00 38.62 47 ASN B C 1
ATOM 1431 O O . ASN B 1 47 ? 34.748 32.765 22.481 1.00 40.19 47 ASN B O 1
ATOM 1436 N N . LEU B 1 48 ? 33.586 32.352 20.599 1.00 37.62 48 LEU B N 1
ATOM 1437 C CA . LEU B 1 48 ? 32.477 31.721 21.305 1.00 36.04 48 LEU B CA 1
ATOM 1438 C C . LEU B 1 48 ? 32.338 30.262 20.912 1.00 35.21 48 LEU B C 1
ATOM 1439 O O . LEU B 1 48 ? 32.669 29.881 19.797 1.00 34.73 48 LEU B O 1
ATOM 1444 N N . ARG B 1 49 ? 31.841 29.452 21.838 1.00 35.89 49 ARG B N 1
ATOM 1445 C CA . ARG B 1 49 ? 31.644 28.034 21.587 1.00 36.05 49 ARG B CA 1
ATOM 1446 C C . ARG B 1 49 ? 30.163 27.744 21.376 1.00 34.00 49 ARG B C 1
ATOM 1447 O O . ARG B 1 49 ? 29.798 26.830 20.635 1.00 34.33 49 ARG B O 1
ATOM 1455 N N . HIS B 1 50 ? 29.319 28.540 22.025 1.00 32.77 50 HIS B N 1
ATOM 1456 C CA . HIS B 1 50 ? 27.871 28.383 21.938 1.00 30.32 50 HIS B CA 1
ATOM 1457 C C . HIS B 1 50 ? 27.168 29.700 21.654 1.00 30.89 50 HIS B C 1
ATOM 1458 O O . HIS B 1 50 ? 27.522 30.748 22.205 1.00 30.04 50 HIS B O 1
ATOM 1465 N N . ILE B 1 51 ? 26.157 29.627 20.798 1.00 28.50 51 ILE B N 1
ATOM 1466 C CA . ILE B 1 51 ? 25.361 30.782 20.429 1.00 26.02 51 ILE B CA 1
ATOM 1467 C C . ILE B 1 51 ? 23.945 30.299 20.247 1.00 25.17 51 ILE B C 1
ATOM 1468 O O . ILE B 1 51 ? 23.693 29.098 20.137 1.00 25.61 51 ILE B O 1
ATOM 1473 N N . ILE B 1 52 ? 23.017 31.239 20.209 1.00 24.37 52 ILE B N 1
ATOM 1474 C CA . ILE B 1 52 ? 21.624 30.898 20.013 1.00 22.34 52 ILE B CA 1
ATOM 1475 C C . ILE B 1 52 ? 21.272 31.334 18.608 1.00 22.36 52 ILE B C 1
ATOM 1476 O O . ILE B 1 52 ? 21.663 32.415 18.166 1.00 22.98 52 ILE B O 1
ATOM 1481 N N . VAL B 1 53 ? 20.557 30.475 17.894 1.00 22.25 53 VAL B N 1
ATOM 1482 C CA . VAL B 1 53 ? 20.166 30.778 16.530 1.00 20.75 53 VAL B CA 1
ATOM 1483 C C . VAL B 1 53 ? 18.650 30.841 16.374 1.00 20.11 53 VAL B C 1
ATOM 1484 O O . VAL B 1 53 ? 17.916 29.970 16.848 1.00 19.04 53 VAL B O 1
ATOM 1488 N N . LEU B 1 54 ? 18.183 31.903 15.729 1.00 18.37 54 LEU B N 1
ATOM 1489 C CA . LEU B 1 54 ? 16.767 32.059 15.482 1.00 17.56 54 LEU B CA 1
ATOM 1490 C C . LEU B 1 54 ? 16.596 31.963 13.980 1.00 16.75 54 LEU B C 1
ATOM 1491 O O . LEU B 1 54 ? 17.233 32.697 13.221 1.00 15.77 54 LEU B O 1
ATOM 1496 N N . TYR B 1 55 ? 15.770 31.024 13.540 1.00 17.08 55 TYR B N 1
ATOM 1497 C CA . TYR B 1 55 ? 15.538 30.892 12.118 1.00 16.64 55 TYR B CA 1
ATOM 1498 C C . TYR B 1 55 ? 14.039 30.839 11.868 1.00 17.15 55 TYR B C 1
ATOM 1499 O O . TYR B 1 55 ? 13.241 30.694 12.798 1.00 17.17 55 TYR B O 1
ATOM 1508 N N . TRP B 1 56 ? 13.657 30.998 10.612 1.00 17.32 56 TRP B N 1
ATOM 1509 C CA . TRP B 1 56 ? 12.256 30.997 10.235 1.00 18.83 56 TRP B CA 1
ATOM 1510 C C . TRP B 1 56 ? 11.878 29.650 9.642 1.00 19.68 56 TRP B C 1
ATOM 1511 O O . TRP B 1 56 ? 12.485 29.208 8.672 1.00 17.51 56 TRP B O 1
ATOM 1530 N N . ASP B 1 58 ? 9.845 28.411 7.507 1.00 25.73 58 ASP B N 1
ATOM 1531 C CA . ASP B 1 58 ? 9.014 28.846 6.389 1.00 25.97 58 ASP B CA 1
ATOM 1532 C C . ASP B 1 58 ? 7.946 27.917 5.814 1.00 26.77 58 ASP B C 1
ATOM 1533 O O . ASP B 1 58 ? 7.042 28.387 5.125 1.00 26.76 58 ASP B O 1
ATOM 1538 N N . LYS B 1 59 ? 8.022 26.617 6.072 1.00 27.21 59 LYS B N 1
ATOM 1539 C CA . LYS B 1 59 ? 6.995 25.727 5.537 1.00 28.30 59 LYS B CA 1
ATOM 1540 C C . LYS B 1 59 ? 6.042 25.264 6.624 1.00 27.19 59 LYS B C 1
ATOM 1541 O O . LYS B 1 59 ? 5.256 24.346 6.417 1.00 26.56 59 LYS B O 1
ATOM 1547 N N . ALA B 1 60 ? 6.108 25.906 7.783 1.00 26.93 60 ALA B N 1
ATOM 1548 C CA . ALA B 1 60 ? 5.239 25.537 8.893 1.00 27.81 60 ALA B CA 1
ATOM 1549 C C . ALA B 1 60 ? 3.902 26.276 8.856 1.00 29.22 60 ALA B C 1
ATOM 1550 O O . ALA B 1 60 ? 3.802 27.379 8.322 1.00 30.23 60 ALA B O 1
ATOM 1552 N N . SER B 1 61 ? 2.879 25.654 9.429 1.00 31.94 61 SER B N 1
ATOM 1553 C CA . SER B 1 61 ? 1.546 26.239 9.487 1.00 34.40 61 SER B CA 1
ATOM 1554 C C . SER B 1 61 ? 1.508 27.363 10.521 1.00 34.83 61 SER B C 1
ATOM 1555 O O . SER B 1 61 ? 1.962 27.182 11.652 1.00 36.84 61 SER B O 1
ATOM 1558 N N . ARG B 1 62 ? 0.963 28.517 10.138 1.00 34.57 62 ARG B N 1
ATOM 1559 C CA . ARG B 1 62 ? 0.887 29.657 11.048 1.00 34.96 62 ARG B CA 1
ATOM 1560 C C . ARG B 1 62 ? -0.508 29.839 11.610 1.00 38.26 62 ARG B C 1
ATOM 1561 O O . ARG B 1 62 ? -0.780 30.828 12.295 1.00 40.11 62 ARG B O 1
ATOM 1569 N N . ASP B 1 63 ? -1.399 28.898 11.324 1.00 40.50 63 ASP B N 1
ATOM 1570 C CA . ASP B 1 63 ? -2.764 29.020 11.808 1.00 41.58 63 ASP B CA 1
ATOM 1571 C C . ASP B 1 63 ? -3.217 27.919 12.747 1.00 40.68 63 ASP B C 1
ATOM 1572 O O . ASP B 1 63 ? -4.394 27.590 12.786 1.00 43.72 63 ASP B O 1
ATOM 1577 N N . LYS B 1 64 ? -2.285 27.341 13.494 1.00 40.66 64 LYS B N 1
ATOM 1578 C CA . LYS B 1 64 ? -2.624 26.305 14.466 1.00 40.22 64 LYS B CA 1
ATOM 1579 C C . LYS B 1 64 ? -2.249 26.825 15.858 1.00 38.98 64 LYS B C 1
ATOM 1580 O O . LYS B 1 64 ? -1.138 27.317 16.072 1.00 37.38 64 LYS B O 1
ATOM 1586 N N . LEU B 1 65 ? -3.200 26.737 16.784 1.00 37.52 65 LEU B N 1
ATOM 1587 C CA . LEU B 1 65 ? -3.017 27.198 18.157 1.00 35.79 65 LEU B CA 1
ATOM 1588 C C . LEU B 1 65 ? -2.859 26.030 19.129 1.00 35.56 65 LEU B C 1
ATOM 1589 O O . LEU B 1 65 ? -2.417 26.207 20.257 1.00 32.35 65 LEU B O 1
ATOM 1594 N N . ARG B 1 66 ? -3.226 24.832 18.688 1.00 37.88 66 ARG B N 1
ATOM 1595 C CA . ARG B 1 66 ? -3.102 23.651 19.535 1.00 40.62 66 ARG B CA 1
ATOM 1596 C C . ARG B 1 66 ? -2.432 22.513 18.790 1.00 41.70 66 ARG B C 1
ATOM 1597 O O . ARG B 1 66 ? -2.493 22.441 17.567 1.00 42.00 66 ARG B O 1
ATOM 1605 N N . VAL B 1 67 ? -1.798 21.617 19.533 1.00 42.66 67 VAL B N 1
ATOM 1606 C CA . VAL B 1 67 ? -1.110 20.495 18.919 1.00 45.24 67 VAL B CA 1
ATOM 1607 C C . VAL B 1 67 ? -0.989 19.337 19.899 1.00 47.11 67 VAL B C 1
ATOM 1608 O O . VAL B 1 67 ? -1.152 19.507 21.105 1.00 45.98 67 VAL B O 1
ATOM 1612 N N . VAL B 1 68 ? -0.713 18.155 19.369 1.00 49.98 68 VAL B N 1
ATOM 1613 C CA . VAL B 1 68 ? -0.547 16.978 20.197 1.00 54.00 68 VAL B CA 1
ATOM 1614 C C . VAL B 1 68 ? 0.878 16.481 19.999 1.00 57.02 68 VAL B C 1
ATOM 1615 O O . VAL B 1 68 ? 1.208 15.917 18.958 1.00 57.83 68 VAL B O 1
ATOM 1619 N N . PRO B 1 69 ? 1.751 16.712 20.988 1.00 60.16 69 PRO B N 1
ATOM 1620 C CA . PRO B 1 69 ? 3.142 16.263 20.878 1.00 62.59 69 PRO B CA 1
ATOM 1621 C C . PRO B 1 69 ? 3.223 14.755 20.641 1.00 64.88 69 PRO B C 1
ATOM 1622 O O . PRO B 1 69 ? 2.296 14.019 20.968 1.00 64.51 69 PRO B O 1
ATOM 1626 N N . PRO B 1 70 ? 4.337 14.280 20.063 1.00 67.75 70 PRO B N 1
ATOM 1627 C CA . PRO B 1 70 ? 4.533 12.855 19.780 1.00 69.72 70 PRO B CA 1
ATOM 1628 C C . PRO B 1 70 ? 4.151 11.913 20.922 1.00 71.02 70 PRO B C 1
ATOM 1629 O O . PRO B 1 70 ? 3.245 11.090 20.780 1.00 71.30 70 PRO B O 1
ATOM 1633 N N . GLY B 1 71 ? 4.844 12.033 22.049 1.00 72.56 71 GLY B N 1
ATOM 1634 C CA . GLY B 1 71 ? 4.554 11.175 23.184 1.00 73.32 71 GLY B CA 1
ATOM 1635 C C . GLY B 1 71 ? 3.470 11.752 24.069 1.00 74.32 71 GLY B C 1
ATOM 1636 O O . GLY B 1 71 ? 3.631 11.840 25.287 1.00 74.97 71 GLY B O 1
ATOM 1637 N N . GLU B 1 72 ? 2.358 12.143 23.458 1.00 74.46 72 GLU B N 1
ATOM 1638 C CA . GLU B 1 72 ? 1.249 12.724 24.200 1.00 74.24 72 GLU B CA 1
ATOM 1639 C C . GLU B 1 72 ? -0.072 12.422 23.505 1.00 73.20 72 GLU B C 1
ATOM 1640 O O . GLU B 1 72 ? -0.120 12.267 22.285 1.00 73.34 72 GLU B O 1
ATOM 1646 N N . THR B 1 73 ? -1.142 12.333 24.288 1.00 71.68 73 THR B N 1
ATOM 1647 C CA . THR B 1 73 ? -2.461 12.038 23.745 1.00 69.93 73 THR B CA 1
ATOM 1648 C C . THR B 1 73 ? -3.353 13.271 23.719 1.00 67.47 73 THR B C 1
ATOM 1649 O O . THR B 1 73 ? -4.095 13.486 22.761 1.00 66.61 73 THR B O 1
ATOM 1653 N N . GLU B 1 74 ? -3.282 14.078 24.773 1.00 65.39 74 GLU B N 1
ATOM 1654 C CA . GLU B 1 74 ? -4.088 15.291 24.849 1.00 62.95 74 GLU B CA 1
ATOM 1655 C C . GLU B 1 74 ? -3.389 16.445 24.151 1.00 59.54 74 GLU B C 1
ATOM 1656 O O . GLU B 1 74 ? -2.162 16.514 24.119 1.00 58.38 74 GLU B O 1
ATOM 1662 N N . GLU B 1 75 ? -4.178 17.354 23.595 1.00 55.77 75 GLU B N 1
ATOM 1663 C CA . GLU B 1 75 ? -3.618 18.496 22.900 1.00 52.19 75 GLU B CA 1
ATOM 1664 C C . GLU B 1 75 ? -3.399 19.660 23.854 1.00 49.85 75 GLU B C 1
ATOM 1665 O O . GLU B 1 75 ? -4.121 19.813 24.841 1.00 49.23 75 GLU B O 1
ATOM 1671 N N . ARG B 1 76 ? -2.384 20.466 23.561 1.00 46.41 76 ARG B N 1
ATOM 1672 C CA . ARG B 1 76 ? -2.069 21.634 24.369 1.00 42.80 76 ARG B CA 1
ATOM 1673 C C . ARG B 1 76 ? -1.721 22.806 23.466 1.00 38.65 76 ARG B C 1
ATOM 1674 O O . ARG B 1 76 ? -1.492 22.631 22.271 1.00 36.75 76 ARG B O 1
ATOM 1682 N N . GLY B 1 77 ? -1.703 24.003 24.043 1.00 34.78 77 GLY B N 1
ATOM 1683 C CA . GLY B 1 77 ? -1.384 25.191 23.278 1.00 31.86 77 GLY B CA 1
ATOM 1684 C C . GLY B 1 77 ? 0.038 25.167 22.746 1.00 31.43 77 GLY B C 1
ATOM 1685 O O . GLY B 1 77 ? 0.942 24.625 23.385 1.00 30.44 77 GLY B O 1
ATOM 1686 N N . VAL B 1 78 ? 0.233 25.758 21.571 1.00 30.14 78 VAL B N 1
ATOM 1687 C CA . VAL B 1 78 ? 1.541 25.805 20.949 1.00 29.63 78 VAL B CA 1
ATOM 1688 C C . VAL B 1 78 ? 2.528 26.588 21.801 1.00 29.64 78 VAL B C 1
ATOM 1689 O O . VAL B 1 78 ? 3.739 26.408 21.687 1.00 30.70 78 VAL B O 1
ATOM 1693 N N . PHE B 1 79 ? 2.012 27.455 22.662 1.00 28.31 79 PHE B N 1
ATOM 1694 C CA . PHE B 1 79 ? 2.882 28.245 23.519 1.00 27.16 79 PHE B CA 1
ATOM 1695 C C . PHE B 1 79 ? 3.401 27.428 24.699 1.00 27.33 79 PHE B C 1
ATOM 1696 O O . PHE B 1 79 ? 4.122 27.945 25.558 1.00 27.01 79 PHE B O 1
ATOM 1704 N N . THR B 1 80 ? 3.040 26.150 24.744 1.00 26.53 80 THR B N 1
ATOM 1705 C CA . THR B 1 80 ? 3.496 25.286 25.829 1.00 26.09 80 THR B CA 1
ATOM 1706 C C . THR B 1 80 ? 4.353 24.190 25.237 1.00 26.15 80 THR B C 1
ATOM 1707 O O . THR B 1 80 ? 4.718 23.233 25.918 1.00 27.72 80 THR B O 1
ATOM 1711 N N . THR B 1 81 ? 4.677 24.339 23.959 1.00 25.43 81 THR B N 1
ATOM 1712 C CA . THR B 1 81 ? 5.472 23.345 23.251 1.00 23.87 81 THR B CA 1
ATOM 1713 C C . THR B 1 81 ? 6.606 23.997 22.483 1.00 23.66 81 THR B C 1
ATOM 1714 O O . THR B 1 81 ? 6.864 25.183 22.626 1.00 23.82 81 THR B O 1
ATOM 1718 N N . ARG B 1 82 ? 7.269 23.200 21.657 1.00 24.00 82 ARG B N 1
ATOM 1719 C CA . ARG B 1 82 ? 8.368 23.669 20.824 1.00 24.58 82 ARG B CA 1
ATOM 1720 C C . ARG B 1 82 ? 7.989 23.350 19.378 1.00 25.46 82 ARG B C 1
ATOM 1721 O O . ARG B 1 82 ? 8.810 23.435 18.469 1.00 23.88 82 ARG B O 1
ATOM 1729 N N . SER B 1 83 ? 6.722 22.986 19.191 1.00 26.98 83 SER B N 1
ATOM 1730 C CA . SER B 1 83 ? 6.173 22.636 17.885 1.00 27.49 83 SER B CA 1
ATOM 1731 C C . SER B 1 83 ? 6.412 23.704 16.839 1.00 26.29 83 SER B C 1
ATOM 1732 O O . SER B 1 83 ? 6.424 24.892 17.148 1.00 27.87 83 SER B O 1
ATOM 1735 N N . PRO B 1 84 ? 6.573 23.293 15.574 1.00 25.09 84 PRO B N 1
ATOM 1736 C CA . PRO B 1 84 ? 6.809 24.239 14.481 1.00 23.03 84 PRO B CA 1
ATOM 1737 C C . PRO B 1 84 ? 5.627 25.181 14.226 1.00 22.73 84 PRO B C 1
ATOM 1738 O O . PRO B 1 84 ? 5.811 26.388 14.040 1.00 19.64 84 PRO B O 1
ATOM 1742 N N . SER B 1 85 ? 4.419 24.622 14.217 1.00 22.71 85 SER B N 1
ATOM 1743 C CA . SER B 1 85 ? 3.207 25.392 13.965 1.00 24.49 85 SER B CA 1
ATOM 1744 C C . SER B 1 85 ? 2.858 26.359 15.079 1.00 24.74 85 SER B C 1
ATOM 1745 O O . SER B 1 85 ? 2.646 25.954 16.222 1.00 26.58 85 SER B O 1
ATOM 1748 N N . ARG B 1 86 ? 2.795 27.640 14.722 1.00 23.72 86 ARG B N 1
ATOM 1749 C CA . ARG B 1 86 ? 2.492 28.720 15.655 1.00 23.84 86 ARG B CA 1
ATOM 1750 C C . ARG B 1 86 ? 2.335 30.001 14.841 1.00 23.24 86 ARG B C 1
ATOM 1751 O O . ARG B 1 86 ? 2.740 30.052 13.684 1.00 25.41 86 ARG B O 1
ATOM 1759 N N . PRO B 1 87 ? 1.748 31.053 15.431 1.00 23.70 87 PRO B N 1
ATOM 1760 C CA . PRO B 1 87 ? 1.562 32.309 14.692 1.00 24.41 87 PRO B CA 1
ATOM 1761 C C . PRO B 1 87 ? 2.827 32.814 13.997 1.00 23.93 87 PRO B C 1
ATOM 1762 O O . PRO B 1 87 ? 2.782 33.255 12.852 1.00 25.14 87 PRO B O 1
ATOM 1766 N N . ASN B 1 88 ? 3.946 32.760 14.709 1.00 24.42 88 ASN B N 1
ATOM 1767 C CA . ASN B 1 88 ? 5.234 33.194 14.176 1.00 24.64 88 ASN B CA 1
ATOM 1768 C C . ASN B 1 88 ? 6.201 32.020 14.331 1.00 23.52 88 ASN B C 1
ATOM 1769 O O . ASN B 1 88 ? 6.807 31.828 15.383 1.00 23.04 88 ASN B O 1
ATOM 1774 N N . PRO B 1 89 ? 6.319 31.193 13.283 1.00 23.85 89 PRO B N 1
ATOM 1775 C CA . PRO B 1 89 ? 7.181 30.007 13.222 1.00 22.17 89 PRO B CA 1
ATOM 1776 C C . PRO B 1 89 ? 8.679 30.245 13.327 1.00 21.82 89 PRO B C 1
ATOM 1777 O O . PRO B 1 89 ? 9.417 29.920 12.404 1.00 19.80 89 PRO B O 1
ATOM 1781 N N . ILE B 1 90 ? 9.122 30.791 14.458 1.00 22.91 90 ILE B N 1
ATOM 1782 C CA . ILE B 1 90 ? 10.544 31.054 14.685 1.00 22.13 90 ILE B CA 1
ATOM 1783 C C . ILE B 1 90 ? 11.209 29.873 15.409 1.00 20.24 90 ILE B C 1
ATOM 1784 O O . ILE B 1 90 ? 10.857 29.555 16.535 1.00 18.90 90 ILE B O 1
ATOM 1789 N N . GLY B 1 91 ? 12.165 29.227 14.751 1.00 20.48 91 GLY B N 1
ATOM 1790 C CA . GLY B 1 91 ? 12.859 28.115 15.371 1.00 19.82 91 GLY B CA 1
ATOM 1791 C C . GLY B 1 91 ? 13.959 28.650 16.277 1.00 19.54 91 GLY B C 1
ATOM 1792 O O . GLY B 1 91 ? 14.729 29.541 15.880 1.00 19.19 91 GLY B O 1
ATOM 1793 N N . LEU B 1 92 ? 14.030 28.108 17.488 1.00 17.00 92 LEU B N 1
ATOM 1794 C CA . LEU B 1 92 ? 15.021 28.525 18.476 1.00 19.25 92 LEU B CA 1
ATOM 1795 C C . LEU B 1 92 ? 16.009 27.406 18.828 1.00 17.29 92 LEU B C 1
ATOM 1796 O O . LEU B 1 92 ? 15.612 26.382 19.367 1.00 16.15 92 LEU B O 1
ATOM 1801 N N . CYS B 1 93 ? 17.296 27.616 18.548 1.00 17.38 93 CYS B N 1
ATOM 1802 C CA . CYS B 1 93 ? 18.321 26.600 18.838 1.00 17.70 93 CYS B CA 1
ATOM 1803 C C . CYS B 1 93 ? 19.620 27.057 19.501 1.00 17.52 93 CYS B C 1
ATOM 1804 O O . CYS B 1 93 ? 20.263 28.006 19.057 1.00 17.70 93 CYS B O 1
ATOM 1807 N N . VAL B 1 94 ? 20.007 26.374 20.571 1.00 18.27 94 VAL B N 1
ATOM 1808 C CA . VAL B 1 94 ? 21.285 26.671 21.184 1.00 18.20 94 VAL B CA 1
ATOM 1809 C C . VAL B 1 94 ? 22.157 25.742 20.345 1.00 19.98 94 VAL B C 1
ATOM 1810 O O . VAL B 1 94 ? 21.854 24.553 20.221 1.00 17.79 94 VAL B O 1
ATOM 1814 N N . VAL B 1 95 ? 23.196 26.278 19.718 1.00 20.69 95 VAL B N 1
ATOM 1815 C CA . VAL B 1 95 ? 24.060 25.436 18.909 1.00 23.39 95 VAL B CA 1
ATOM 1816 C C . VAL B 1 95 ? 25.512 25.567 19.352 1.00 24.42 95 VAL B C 1
ATOM 1817 O O . VAL B 1 95 ? 25.876 26.496 20.076 1.00 23.57 95 VAL B O 1
ATOM 1821 N N . GLU B 1 96 ? 26.331 24.619 18.911 1.00 26.16 96 GLU B N 1
ATOM 1822 C CA . GLU B 1 96 ? 27.752 24.608 19.230 1.00 26.95 96 GLU B CA 1
ATOM 1823 C C . GLU B 1 96 ? 28.545 24.959 17.967 1.00 26.31 96 GLU B C 1
ATOM 1824 O O . GLU B 1 96 ? 28.406 24.305 16.929 1.00 24.04 96 GLU B O 1
ATOM 1830 N N . ILE B 1 97 ? 29.360 26.007 18.052 1.00 25.88 97 ILE B N 1
ATOM 1831 C CA . ILE B 1 97 ? 30.154 26.423 16.907 1.00 26.55 97 ILE B CA 1
ATOM 1832 C C . ILE B 1 97 ? 31.363 25.518 16.712 1.00 27.43 97 ILE B C 1
ATOM 1833 O O . ILE B 1 97 ? 32.235 25.443 17.574 1.00 27.03 97 ILE B O 1
ATOM 1838 N N . LEU B 1 98 ? 31.409 24.831 15.576 1.00 29.39 98 LEU B N 1
ATOM 1839 C CA . LEU B 1 98 ? 32.519 23.940 15.272 1.00 30.92 98 LEU B CA 1
ATOM 1840 C C . LEU B 1 98 ? 33.564 24.645 14.428 1.00 32.31 98 LEU B C 1
ATOM 1841 O O . LEU B 1 98 ? 34.758 24.435 14.606 1.00 31.95 98 LEU B O 1
ATOM 1846 N N . GLU B 1 99 ? 33.117 25.497 13.515 1.00 34.01 99 GLU B N 1
ATOM 1847 C CA . GLU B 1 99 ? 34.052 26.187 12.650 1.00 36.33 99 GLU B CA 1
ATOM 1848 C C . GLU B 1 99 ? 33.510 27.521 12.153 1.00 36.26 99 GLU B C 1
ATOM 1849 O O . GLU B 1 99 ? 32.311 27.675 11.935 1.00 34.96 99 GLU B O 1
ATOM 1855 N N . VAL B 1 100 ? 34.410 28.484 11.977 1.00 37.47 100 VAL B N 1
ATOM 1856 C CA . VAL B 1 100 ? 34.043 29.810 11.497 1.00 39.08 100 VAL B CA 1
ATOM 1857 C C . VAL B 1 100 ? 34.970 30.202 10.352 1.00 40.93 100 VAL B C 1
ATOM 1858 O O . VAL B 1 100 ? 36.162 30.411 10.562 1.00 41.97 100 VAL B O 1
ATOM 1862 N N . GLU B 1 101 ? 34.418 30.291 9.144 1.00 42.76 101 GLU B N 1
ATOM 1863 C CA . GLU B 1 101 ? 35.188 30.651 7.954 1.00 46.26 101 GLU B CA 1
ATOM 1864 C C . GLU B 1 101 ? 35.208 32.171 7.810 1.00 47.27 101 GLU B C 1
ATOM 1865 O O . GLU B 1 101 ? 35.931 32.860 8.532 1.00 48.81 101 GLU B O 1
ATOM 1871 N N . ARG B 1 102 ? 34.425 32.698 6.877 1.00 47.11 102 ARG B N 1
ATOM 1872 C CA . ARG B 1 102 ? 34.365 34.139 6.702 1.00 48.07 102 ARG B CA 1
ATOM 1873 C C . ARG B 1 102 ? 32.988 34.573 7.183 1.00 47.53 102 ARG B C 1
ATOM 1874 O O . ARG B 1 102 ? 32.855 35.169 8.257 1.00 49.64 102 ARG B O 1
ATOM 1882 N N . ASN B 1 103 ? 31.964 34.258 6.395 1.00 44.24 103 ASN B N 1
ATOM 1883 C CA . ASN B 1 103 ? 30.593 34.595 6.753 1.00 40.76 103 ASN B CA 1
ATOM 1884 C C . ASN B 1 103 ? 29.804 33.314 6.973 1.00 38.35 103 ASN B C 1
ATOM 1885 O O . ASN B 1 103 ? 28.578 33.330 7.038 1.00 37.35 103 ASN B O 1
ATOM 1890 N N . ARG B 1 104 ? 30.521 32.203 7.093 1.00 36.58 104 ARG B N 1
ATOM 1891 C CA . ARG B 1 104 ? 29.893 30.908 7.276 1.00 34.26 104 ARG B CA 1
ATOM 1892 C C . ARG B 1 104 ? 30.308 30.227 8.566 1.00 31.97 104 ARG B C 1
ATOM 1893 O O . ARG B 1 104 ? 31.474 30.254 8.955 1.00 29.01 104 ARG B O 1
ATOM 1901 N N . LEU B 1 105 ? 29.334 29.612 9.223 1.00 30.07 105 LEU B N 1
ATOM 1902 C CA . LEU B 1 105 ? 29.577 28.925 10.475 1.00 29.75 105 LEU B CA 1
ATOM 1903 C C . LEU B 1 105 ? 29.087 27.492 10.394 1.00 29.47 105 LEU B C 1
ATOM 1904 O O . LEU B 1 105 ? 27.976 27.240 9.941 1.00 29.02 105 LEU B O 1
ATOM 1909 N N . LYS B 1 106 ? 29.928 26.556 10.820 1.00 29.63 106 LYS B N 1
ATOM 1910 C CA . LYS B 1 106 ? 29.554 25.155 10.849 1.00 29.20 106 LYS B CA 1
ATOM 1911 C C . LYS B 1 106 ? 29.237 24.919 12.315 1.00 28.02 106 LYS B C 1
ATOM 1912 O O . LYS B 1 106 ? 30.069 25.160 13.185 1.00 24.72 106 LYS B O 1
ATOM 1918 N N . VAL B 1 107 ? 28.021 24.466 12.582 1.00 27.25 107 VAL B N 1
ATOM 1919 C CA . VAL B 1 107 ? 27.575 24.227 13.943 1.00 25.99 107 VAL B CA 1
ATOM 1920 C C . VAL B 1 107 ? 26.868 22.883 14.055 1.00 26.46 107 VAL B C 1
ATOM 1921 O O . VAL B 1 107 ? 26.679 22.185 13.065 1.00 27.43 107 VAL B O 1
ATOM 1925 N N . ARG B 1 108 ? 26.487 22.529 15.275 1.00 26.39 108 ARG B N 1
ATOM 1926 C CA . ARG B 1 108 ? 25.748 21.300 15.516 1.00 26.54 108 ARG B CA 1
ATOM 1927 C C . ARG B 1 108 ? 24.604 21.672 16.445 1.00 22.88 108 ARG B C 1
ATOM 1928 O O . ARG B 1 108 ? 24.660 22.707 17.100 1.00 20.63 108 ARG B O 1
ATOM 1936 N N . TRP B 1 109 ? 23.580 20.824 16.478 1.00 23.64 109 TRP B N 1
ATOM 1937 C CA . TRP B 1 109 ? 22.374 20.997 17.291 1.00 23.65 109 TRP B CA 1
ATOM 1938 C C . TRP B 1 109 ? 21.316 21.857 16.601 1.00 23.45 109 TRP B C 1
ATOM 1939 O O . TRP B 1 109 ? 20.282 22.171 17.190 1.00 24.02 109 TRP B O 1
ATOM 1950 N N . LEU B 1 110 ? 21.568 22.248 15.355 1.00 21.68 110 LEU B N 1
ATOM 1951 C CA . LEU B 1 110 ? 20.574 23.021 14.619 1.00 20.12 110 LEU B CA 1
ATOM 1952 C C . LEU B 1 110 ? 19.647 21.997 13.960 1.00 19.45 110 LEU B C 1
ATOM 1953 O O . LEU B 1 110 ? 20.099 20.961 13.487 1.00 22.43 110 LEU B O 1
ATOM 1958 N N . ASP B 1 111 ? 18.353 22.277 13.940 1.00 19.81 111 ASP B N 1
ATOM 1959 C CA . ASP B 1 111 ? 17.389 21.360 13.342 1.00 20.13 111 ASP B CA 1
ATOM 1960 C C . ASP B 1 111 ? 16.557 22.024 12.248 1.00 20.66 111 ASP B C 1
ATOM 1961 O O . ASP B 1 111 ? 15.389 21.685 12.047 1.00 22.38 111 ASP B O 1
ATOM 1966 N N . ALA B 1 112 ? 17.169 22.966 11.537 1.00 20.62 112 ALA B N 1
ATOM 1967 C CA . ALA B 1 112 ? 16.493 23.679 10.459 1.00 18.48 112 ALA B CA 1
ATOM 1968 C C . ALA B 1 112 ? 16.546 22.905 9.149 1.00 20.08 112 ALA B C 1
ATOM 1969 O O . ALA B 1 112 ? 17.556 22.280 8.816 1.00 20.60 112 ALA B O 1
ATOM 1971 N N . LEU B 1 113 ? 15.445 22.933 8.407 1.00 20.89 113 LEU B N 1
ATOM 1972 C CA . LEU B 1 113 ? 15.415 22.259 7.127 1.00 20.96 113 LEU B CA 1
ATOM 1973 C C . LEU B 1 113 ? 16.414 22.974 6.249 1.00 22.07 113 LEU B C 1
ATOM 1974 O O . LEU B 1 113 ? 16.707 24.156 6.453 1.00 23.13 113 LEU B O 1
ATOM 1979 N N . ASP B 1 114 ? 16.928 22.255 5.266 1.00 22.21 114 ASP B N 1
ATOM 1980 C CA . ASP B 1 114 ? 17.901 22.814 4.356 1.00 21.95 114 ASP B CA 1
ATOM 1981 C C . ASP B 1 114 ? 17.313 24.028 3.646 1.00 21.24 114 ASP B C 1
ATOM 1982 O O . ASP B 1 114 ? 16.179 23.991 3.162 1.00 20.72 114 ASP B O 1
ATOM 1987 N N . GLY B 1 115 ? 18.080 25.112 3.607 1.00 20.55 115 GLY B N 1
ATOM 1988 C CA . GLY B 1 115 ? 17.616 26.320 2.948 1.00 20.31 115 GLY B CA 1
ATOM 1989 C C . GLY B 1 115 ? 16.743 27.254 3.768 1.00 20.39 115 GLY B C 1
ATOM 1990 O O . GLY B 1 115 ? 16.231 28.232 3.231 1.00 20.97 115 GLY B O 1
ATOM 1991 N N . SER B 1 116 ? 16.571 26.970 5.059 1.00 20.75 116 SER B N 1
ATOM 1992 C CA . SER B 1 116 ? 15.748 27.813 5.921 1.00 19.52 116 SER B CA 1
ATOM 1993 C C . SER B 1 116 ? 16.413 29.167 6.152 1.00 20.42 116 SER B C 1
ATOM 1994 O O . SER B 1 116 ? 17.637 29.262 6.241 1.00 20.40 116 SER B O 1
ATOM 1997 N N . PRO B 1 117 ? 15.607 30.235 6.253 1.00 19.95 117 PRO B N 1
ATOM 1998 C CA . PRO B 1 117 ? 16.139 31.585 6.479 1.00 19.22 117 PRO B CA 1
ATOM 1999 C C . PRO B 1 117 ? 16.651 31.747 7.915 1.00 19.91 117 PRO B C 1
ATOM 2000 O O . PRO B 1 117 ? 16.048 31.231 8.864 1.00 18.17 117 PRO B O 1
ATOM 2004 N N . VAL B 1 118 ? 17.768 32.448 8.069 1.00 18.68 118 VAL B N 1
ATOM 2005 C CA . VAL B 1 118 ? 18.297 32.714 9.397 1.00 18.47 118 VAL B CA 1
ATOM 2006 C C . VAL B 1 118 ? 17.763 34.084 9.748 1.00 20.11 118 VAL B C 1
ATOM 2007 O O . VAL B 1 118 ? 17.756 34.983 8.904 1.00 18.88 118 VAL B O 1
ATOM 2011 N N . ILE B 1 119 ? 17.318 34.239 10.989 1.00 22.15 119 ILE B N 1
ATOM 2012 C CA . ILE B 1 119 ? 16.737 35.492 11.446 1.00 22.69 119 ILE B CA 1
ATOM 2013 C C . ILE B 1 119 ? 17.620 36.268 12.400 1.00 21.65 119 ILE B C 1
ATOM 2014 O O . ILE B 1 119 ? 17.740 37.483 12.292 1.00 21.52 119 ILE B O 1
ATOM 2019 N N . ASP B 1 120 ? 18.237 35.568 13.340 1.00 22.54 120 ASP B N 1
ATOM 2020 C CA . ASP B 1 120 ? 19.071 36.238 14.327 1.00 22.25 120 ASP B CA 1
ATOM 2021 C C . ASP B 1 120 ? 20.031 35.268 15.000 1.00 21.98 120 ASP B C 1
ATOM 2022 O O . ASP B 1 120 ? 19.854 34.044 14.942 1.00 21.57 120 ASP B O 1
ATOM 2027 N N . ILE B 1 121 ? 21.056 35.834 15.630 1.00 21.36 121 ILE B N 1
ATOM 2028 C CA . ILE B 1 121 ? 22.058 35.060 16.350 1.00 20.70 121 ILE B CA 1
ATOM 2029 C C . ILE B 1 121 ? 22.446 35.863 17.586 1.00 20.40 121 ILE B C 1
ATOM 2030 O O . ILE B 1 121 ? 22.701 37.062 17.494 1.00 20.42 121 ILE B O 1
ATOM 2035 N N . LYS B 1 122 ? 22.468 35.197 18.738 1.00 19.56 122 LYS B N 1
ATOM 2036 C CA . LYS B 1 122 ? 22.814 35.839 20.003 1.00 20.39 122 LYS B CA 1
ATOM 2037 C C . LYS B 1 122 ? 23.846 34.984 20.718 1.00 21.59 122 LYS B C 1
ATOM 2038 O O . LYS B 1 122 ? 23.949 33.783 20.462 1.00 23.42 122 LYS B O 1
ATOM 2044 N N . LYS B 1 123 ? 24.607 35.586 21.623 1.00 23.44 123 LYS B N 1
ATOM 2045 C CA . LYS B 1 123 ? 25.588 34.812 22.362 1.00 25.07 123 LYS B CA 1
ATOM 2046 C C . LYS B 1 123 ? 24.827 33.960 23.371 1.00 23.09 123 LYS B C 1
ATOM 2047 O O . LYS B 1 123 ? 23.806 34.387 23.903 1.00 22.26 123 LYS B O 1
ATOM 2053 N N . TYR B 1 124 ? 25.303 32.745 23.608 1.00 23.61 124 TYR B N 1
ATOM 2054 C CA . TYR B 1 124 ? 24.665 31.876 24.586 1.00 24.52 124 TYR B CA 1
ATOM 2055 C C . TYR B 1 124 ? 25.198 32.292 25.956 1.00 23.28 124 TYR B C 1
ATOM 2056 O O . TYR B 1 124 ? 26.392 32.519 26.115 1.00 22.47 124 TYR B O 1
ATOM 2065 N N . SER B 1 125 ? 24.318 32.396 26.941 1.00 25.00 125 SER B N 1
ATOM 2066 C CA . SER B 1 125 ? 24.740 32.797 28.278 1.00 27.59 125 SER B CA 1
ATOM 2067 C C . SER B 1 125 ? 24.030 31.970 29.341 1.00 28.24 125 SER B C 1
ATOM 2068 O O . SER B 1 125 ? 22.845 32.163 29.610 1.00 27.66 125 SER B O 1
ATOM 2071 N N . PRO B 1 126 ? 24.760 31.035 29.963 1.00 29.41 126 PRO B N 1
ATOM 2072 C CA . PRO B 1 126 ? 24.261 30.135 31.008 1.00 29.18 126 PRO B CA 1
ATOM 2073 C C . PRO B 1 126 ? 23.412 30.816 32.079 1.00 29.27 126 PRO B C 1
ATOM 2074 O O . PRO B 1 126 ? 22.302 30.378 32.381 1.00 26.79 126 PRO B O 1
ATOM 2078 N N . GLU B 1 127 ? 23.944 31.890 32.654 1.00 31.31 127 GLU B N 1
ATOM 2079 C CA . GLU B 1 127 ? 23.243 32.608 33.705 1.00 31.95 127 GLU B CA 1
ATOM 2080 C C . GLU B 1 127 ? 21.854 33.118 33.326 1.00 31.86 127 GLU B C 1
ATOM 2081 O O . GLU B 1 127 ? 21.011 33.285 34.206 1.00 33.04 127 GLU B O 1
ATOM 2087 N 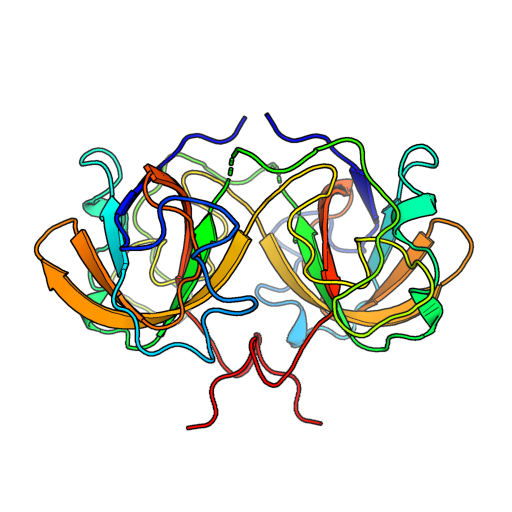N . ILE B 1 128 ? 21.593 33.355 32.039 1.00 31.42 128 ILE B N 1
ATOM 2088 C CA . ILE B 1 128 ? 20.269 33.852 31.649 1.00 32.45 128 ILE B CA 1
ATOM 2089 C C . ILE B 1 128 ? 19.404 32.906 30.812 1.00 32.55 128 ILE B C 1
ATOM 2090 O O . ILE B 1 128 ? 18.171 32.968 30.876 1.00 31.09 128 ILE B O 1
ATOM 2095 N N . ASP B 1 129 ? 20.036 32.039 30.027 1.00 32.36 129 ASP B N 1
ATOM 2096 C CA . ASP B 1 129 ? 19.284 31.117 29.181 1.00 32.87 129 ASP B CA 1
ATOM 2097 C C . ASP B 1 129 ? 18.932 29.829 29.887 1.00 33.37 129 ASP B C 1
ATOM 2098 O O . ASP B 1 129 ? 18.116 29.052 29.397 1.00 34.05 129 ASP B O 1
ATOM 2103 N N . CYS B 1 130 ? 19.556 29.602 31.035 1.00 34.72 130 CYS B N 1
ATOM 2104 C CA . CYS B 1 130 ? 19.311 28.392 31.796 1.00 37.53 130 CYS B CA 1
ATOM 2105 C C . CYS B 1 130 ? 18.860 28.682 33.228 1.00 38.47 130 CYS B C 1
ATOM 2106 O O . CYS B 1 130 ? 19.390 29.570 33.887 1.00 37.11 130 CYS B O 1
ATOM 2109 N N . VAL B 1 131 ? 17.872 27.925 33.694 1.00 41.59 131 VAL B N 1
ATOM 2110 C CA . VAL B 1 131 ? 17.333 28.082 35.041 1.00 44.29 131 VAL B CA 1
ATOM 2111 C C . VAL B 1 131 ? 17.960 27.063 35.989 1.00 47.76 131 VAL B C 1
ATOM 2112 O O . VAL B 1 131 ? 17.890 25.857 35.755 1.00 47.44 131 VAL B O 1
ATOM 2116 N N . ASN B 1 132 ? 18.575 27.554 37.059 1.00 52.99 132 ASN B N 1
ATOM 2117 C CA . ASN B 1 132 ? 19.212 26.679 38.037 1.00 57.90 132 ASN B CA 1
ATOM 2118 C C . ASN B 1 132 ? 18.203 26.196 39.072 1.00 60.29 132 ASN B C 1
ATOM 2119 O O . ASN B 1 132 ? 17.935 26.880 40.060 1.00 60.57 132 ASN B O 1
ATOM 2124 N N . GLN B 1 133 ? 17.646 25.013 38.835 1.00 63.06 133 GLN B N 1
ATOM 2125 C CA . GLN B 1 133 ? 16.670 24.426 39.744 1.00 65.85 133 GLN B CA 1
ATOM 2126 C C . GLN B 1 133 ? 17.160 23.072 40.238 1.00 67.05 133 GLN B C 1
ATOM 2127 O O . GLN B 1 133 ? 17.122 22.847 41.468 1.00 68.17 133 GLN B O 1
#

Secondary structure (DSSP, 8-state):
-----EEEE-S--STTTS-SSGGG---EEEEEE-HHHHGGGTTGGG-SEEEEEE---S-SS--EE--TT--S-EEGGGS--S-SSS--EEEEEEEEEEETTEEEEES--PPTTPEEEEEEE--HHHH----/-PPP-EEEE-S--STTSS-SSGGG---EEEEEE-GGGGGGGTTGGG-SEEEEEE---S-SS--EE--TT-SS-EEGGGS--S-SSS--EEEEEEEEEE-SSEEEEES--PPTTPEEEEEEE--HHHHS---

Organism: Archaeoglobus fulgidus (strain ATCC 49558 / DSM 4304 / JCM 9628 / NBRC 100126 / VC-16) (NCBI:txid224325)

B-factor: mean 31.35, std 11.22, range [12.56, 81.0]

Nearest PDB structures (foldseek):
  2nv4-assembly1_B  TM=1.003E+00  e=4.442E-24  Archaeoglobus fulgidus
  3okx-assembly1_A  TM=8.996E-01  e=5.449E-12  Rhodopseudomonas palustris CGA009
  3okx-assembly1_B  TM=9.295E-01  e=2.793E-11  Rhodopseudomonas palustris CGA009
  7btz-assembly1_B  TM=8.515E-01  e=3.068E-10  Pseudomonas aeruginosa
  7btz-assembly1_A  TM=8.499E-01  e=5.010E-10  Pseudomonas aeruginosa

Solvent-accessible surface area: 12303 Å² total

Sequence (262 aa):
ILKPIGVVKSPFKTQNDAPRQGRFSDAVSEIAIFDEYADGLHKIENLRHIIVLYWDKASRDKLRVVPPGETEERGVFTTRSPSRPNPIGLCVVEILEVERNRLKVRWLDALDGSPVIDIKKYSPEIDCVNQILKPIGVVKSPFKTQNDAPRQGRFSDAVSEIAIFDEYADGLHKIENLRHIIVLYWDKASRDKLRVVPPGETEERGVFTTRSPSRPNPIGLCVVEILEVERNRLKVRWLDALDGSPVIDIKKYSPEIDCVNQ